Protein AF-A0A1R2B7C8-F1 (afdb_monomer)

Secondary structure (DSSP, 8-state):
--B-TTT-PBP-SSSS-EEE-TTS-EEEHHHHHHHEETTEEE-TTT--EEE--STTS-B-HHHHHHHHHH------B-TTS-B-EEEE--TT-PPBPTTT--B-SEEEEETTTTEEEEHHHHHHHHHSEEPTT--B-TTSPBPEEES-HHHHHHHH-TTS--S-EE-TTT--EE-S-EEEETTTTEEEEHHHHHHHHHHHTTGGG-B--PBP--B-SSS-B----B--PBEEEE-----EE-TTT--EE-SS-EEEETTT--EE-HHHHHTT--

Radius of gyration: 27.33 Å; Cα contacts (8 Å, |Δi|>4): 483; chains: 1; bounding box: 75×36×80 Å

Nearest PDB structures (foldseek):
  5fey-assembly1_B  TM=9.145E-01  e=1.957E-03  Homo sapiens
  4txa-assembly1_A  TM=8.343E-01  e=1.381E-03  Mus musculus
  8pjn-assembly1_b  TM=8.394E-01  e=1.518E-01  Homo sapiens
  8pjn-assembly1_i  TM=8.603E-01  e=2.279E-01  Homo sapiens
  6xi7-assembly1_B  TM=6.657E-01  e=4.071E-01  Homo sapiens

Solvent-accessible surface area (backbone atoms only — not comparable to full-atom values): 15632 Å² total; per-residue (Å²): 130,70,48,20,69,82,82,67,43,67,54,42,93,83,69,30,34,44,25,38,45,96,88,72,50,55,33,22,47,64,58,47,61,73,51,47,52,97,62,34,36,58,40,92,85,82,66,52,75,41,82,56,59,81,86,74,52,45,67,33,56,73,62,49,49,49,50,72,75,65,48,80,72,73,79,43,53,48,100,85,66,48,65,39,45,81,44,80,47,56,91,88,52,56,55,65,14,73,51,74,67,44,70,46,47,44,29,33,34,22,76,93,75,69,42,35,34,29,54,75,57,46,56,49,54,74,72,26,46,77,36,90,80,67,45,53,48,70,86,67,47,65,30,29,31,31,70,47,46,13,62,55,51,22,70,80,36,73,94,46,93,42,82,43,42,64,18,48,42,75,66,46,76,44,60,39,49,28,36,34,28,70,66,79,71,43,36,29,36,54,78,50,47,63,66,40,55,68,42,59,82,42,43,90,55,30,52,36,82,54,62,42,86,33,50,46,97,76,97,52,79,56,72,58,53,65,41,76,43,61,37,41,56,35,65,64,66,55,77,42,57,17,70,81,80,63,48,78,43,62,46,18,58,24,33,29,21,83,86,77,70,44,35,27,42,54,73,57,49,58,69,54,44,130

Mean predicted aligned error: 14.5 Å

InterPro domains:
  IPR001841 Zinc finger, RING-type [PS50089] (4-47)
  IPR013083 Zinc finger, RING/FYVE/PHD-type [G3DSA:3.30.40.10] (2-72)
  IPR017907 Zinc finger, RING-type, conserved site [PS00518] (23-32)

Foldseek 3Di:
DQAAPVPRHGAADPFQFWWADPVRHIHGLVVQVVQDDPQWHQDPPPRDIDNDDSVPTDTPVVSHVCNVVPDPVPQQADPVRAGWDKDQADPVDWDAAPAQRDTDRIWTARPVVRHTHHPLRSVVVVQWAQDPLQDADLVRHGWTKHFWVQVVVCVVVVVDRGPFDQALAARDTHTGIWTARSRVGHIHDPVSVVLCSLCRVQQVLQFQQDWQDDFDPPPTGGDIDGRRARWGFFSDQDWDQAPPPRDTDRGGGWTARPVVRHIHHSVRSSVSRD

Organism: NCBI:txid5963

pLDDT: mean 82.11, std 12.48, range [36.03, 96.12]

Structure (mmCIF, N/CA/C/O backbone):
data_AF-A0A1R2B7C8-F1
#
_entry.id   AF-A0A1R2B7C8-F1
#
loop_
_atom_site.group_PDB
_atom_site.id
_atom_site.type_symbol
_atom_site.label_atom_id
_atom_site.label_alt_id
_atom_site.label_comp_id
_atom_site.label_asym_id
_atom_site.label_entity_id
_atom_site.label_seq_id
_atom_site.pdbx_PDB_ins_code
_atom_site.Cartn_x
_atom_site.Cartn_y
_atom_site.Cartn_z
_atom_site.occupancy
_atom_site.B_iso_or_equiv
_atom_site.auth_seq_id
_atom_site.auth_comp_id
_atom_site.auth_asym_id
_atom_site.auth_atom_id
_atom_site.pdbx_PDB_model_num
ATOM 1 N N . MET A 1 1 ? 25.298 -0.113 -16.189 1.00 55.69 1 MET A N 1
ATOM 2 C CA . MET A 1 1 ? 24.036 0.650 -16.344 1.00 55.69 1 MET A CA 1
ATOM 3 C C . MET A 1 1 ? 23.190 -0.105 -17.362 1.00 55.69 1 MET A C 1
ATOM 5 O O . MET A 1 1 ? 23.473 -0.011 -18.548 1.00 55.69 1 MET A O 1
ATOM 9 N N . ASN A 1 2 ? 22.224 -0.910 -16.908 1.00 83.62 2 ASN A N 1
ATOM 10 C CA . ASN A 1 2 ? 21.541 -1.926 -17.734 1.00 83.62 2 ASN A CA 1
ATOM 11 C C . ASN A 1 2 ? 20.259 -1.381 -18.393 1.00 83.62 2 ASN A C 1
ATOM 13 O O . ASN A 1 2 ? 19.247 -2.071 -18.458 1.00 83.62 2 ASN A O 1
ATOM 17 N N . ILE A 1 3 ? 20.285 -0.120 -18.838 1.00 86.25 3 ILE A N 1
ATOM 18 C CA . ILE A 1 3 ? 19.136 0.562 -19.448 1.00 86.25 3 ILE A CA 1
ATOM 19 C C . ILE A 1 3 ? 19.502 1.158 -20.808 1.00 86.25 3 ILE A C 1
ATOM 21 O O . ILE A 1 3 ? 20.599 1.688 -21.003 1.00 86.25 3 ILE A O 1
ATOM 25 N N . CYS A 1 4 ? 18.554 1.119 -21.739 1.00 91.50 4 CYS A N 1
ATOM 26 C CA . CYS A 1 4 ? 18.687 1.713 -23.063 1.00 91.50 4 CYS A CA 1
ATOM 27 C C . CYS A 1 4 ? 18.742 3.240 -22.986 1.00 91.50 4 CYS A C 1
ATOM 29 O O . CYS A 1 4 ? 17.886 3.882 -22.370 1.00 91.50 4 CYS A O 1
ATOM 31 N N . TYR A 1 5 ? 19.705 3.855 -23.679 1.00 88.81 5 TYR A N 1
ATOM 32 C CA . TYR A 1 5 ? 19.851 5.309 -23.641 1.00 88.81 5 TYR A CA 1
ATOM 33 C C . TYR A 1 5 ? 18.653 6.051 -24.256 1.00 88.81 5 TYR A C 1
ATOM 35 O O . TYR A 1 5 ? 18.312 7.136 -23.783 1.00 88.81 5 TYR A O 1
ATOM 43 N N . LYS A 1 6 ? 17.989 5.482 -25.271 1.00 91.31 6 LYS A N 1
ATOM 44 C CA . LYS A 1 6 ? 16.870 6.133 -25.968 1.00 91.31 6 LYS A CA 1
ATOM 45 C C . LYS A 1 6 ? 15.537 5.988 -25.236 1.00 91.31 6 LYS A C 1
ATOM 47 O O . LYS A 1 6 ? 14.900 6.999 -24.965 1.00 91.31 6 LYS A O 1
ATOM 52 N N . CYS A 1 7 ? 15.101 4.761 -24.944 1.00 88.12 7 CYS A N 1
ATOM 53 C CA . CYS A 1 7 ? 13.790 4.521 -24.327 1.00 88.12 7 CYS A CA 1
ATOM 54 C C . CYS A 1 7 ? 13.817 4.515 -22.796 1.00 88.12 7 CYS A C 1
ATOM 56 O O . CYS A 1 7 ? 12.755 4.504 -22.186 1.00 88.12 7 CYS A O 1
ATOM 58 N N . LYS A 1 8 ? 15.007 4.526 -22.177 1.00 87.75 8 LYS A N 1
ATOM 59 C CA . LYS A 1 8 ? 15.202 4.462 -20.717 1.00 87.75 8 LYS A CA 1
ATOM 60 C C . LYS A 1 8 ? 14.607 3.208 -20.059 1.00 87.75 8 LYS A C 1
ATOM 62 O O . LYS A 1 8 ? 14.449 3.181 -18.844 1.00 87.75 8 LYS A O 1
ATOM 67 N N . LEU A 1 9 ? 14.313 2.172 -20.848 1.00 81.44 9 LEU A N 1
ATOM 68 C CA . LEU A 1 9 ? 13.857 0.872 -20.360 1.00 81.44 9 LEU A CA 1
ATOM 69 C C . LEU A 1 9 ? 15.050 -0.069 -20.121 1.00 81.44 9 LEU A C 1
ATOM 71 O O . LEU A 1 9 ? 16.072 0.086 -20.802 1.00 81.44 9 LEU A O 1
ATOM 75 N N . PRO A 1 10 ? 14.930 -1.037 -19.195 1.00 85.38 10 PRO A N 1
ATOM 76 C CA . PRO A 1 10 ? 15.922 -2.092 -19.004 1.00 85.38 10 PRO A CA 1
ATOM 77 C C . PRO A 1 10 ? 16.161 -2.904 -20.277 1.00 85.38 10 PRO A C 1
ATOM 79 O O . PRO A 1 10 ? 15.271 -3.024 -21.121 1.00 85.38 10 PRO A O 1
ATOM 82 N N . TYR A 1 11 ? 17.371 -3.435 -20.412 1.00 88.62 11 TYR A N 1
ATOM 83 C CA . TYR A 1 11 ? 17.681 -4.449 -21.415 1.00 88.62 11 TYR A CA 1
ATOM 84 C C . TYR A 1 11 ? 17.161 -5.822 -20.978 1.00 88.62 11 TYR A C 1
ATOM 86 O O . TYR A 1 11 ? 17.008 -6.076 -19.784 1.00 88.62 11 TYR A O 1
ATOM 94 N N . ASP A 1 12 ? 16.923 -6.693 -21.951 1.00 86.75 12 ASP A N 1
ATOM 95 C CA . ASP A 1 12 ? 16.526 -8.087 -21.754 1.00 86.75 12 ASP A CA 1
ATOM 96 C C . ASP A 1 12 ? 17.096 -8.946 -22.903 1.00 86.75 12 ASP A C 1
ATOM 98 O O . ASP A 1 12 ? 17.612 -8.399 -23.886 1.00 86.75 12 ASP A O 1
ATOM 102 N N . SER A 1 13 ? 17.072 -10.271 -22.756 1.00 85.88 13 SER A N 1
ATOM 103 C CA . SER A 1 13 ? 17.717 -11.204 -23.688 1.00 85.88 13 SER A CA 1
ATOM 104 C C . SER A 1 13 ? 16.902 -11.527 -24.941 1.00 85.88 13 SER A C 1
ATOM 106 O O . SER A 1 13 ? 17.446 -12.104 -25.879 1.00 85.88 13 SER A O 1
ATOM 108 N N . GLU A 1 14 ? 15.639 -11.102 -25.007 1.00 84.25 14 GLU A N 1
ATOM 109 C CA . GLU A 1 14 ? 14.716 -11.502 -26.076 1.00 84.25 14 GLU A CA 1
ATOM 110 C C . GLU A 1 14 ? 14.281 -10.325 -26.958 1.00 84.25 14 GLU A C 1
ATOM 112 O O . GLU A 1 14 ? 14.321 -10.386 -28.184 1.00 84.25 14 GLU A O 1
ATOM 117 N N . ILE A 1 15 ? 13.866 -9.226 -26.335 1.00 86.31 15 ILE A N 1
ATOM 118 C CA . ILE A 1 15 ? 13.147 -8.106 -26.945 1.00 86.31 15 ILE A CA 1
ATOM 119 C C . ILE A 1 15 ? 14.033 -6.856 -26.970 1.00 86.31 15 ILE A C 1
ATOM 121 O O . ILE A 1 15 ? 14.166 -6.182 -27.994 1.00 86.31 15 ILE A O 1
ATOM 125 N N . ARG A 1 16 ? 14.655 -6.499 -25.843 1.00 90.69 16 ARG A N 1
ATOM 126 C CA . ARG A 1 16 ? 15.519 -5.313 -25.702 1.00 90.69 16 ARG A CA 1
ATOM 127 C C . ARG A 1 16 ? 16.974 -5.719 -25.591 1.00 90.69 16 ARG A C 1
ATOM 129 O O . ARG A 1 16 ? 17.677 -5.263 -24.690 1.00 90.69 16 ARG A O 1
ATOM 136 N N . ILE A 1 17 ? 17.426 -6.493 -26.570 1.00 93.75 17 ILE A N 1
ATOM 137 C CA . ILE A 1 17 ? 18.811 -6.947 -26.664 1.00 93.75 17 ILE A CA 1
ATOM 138 C C . ILE A 1 17 ? 19.739 -5.721 -26.702 1.00 93.75 17 ILE A C 1
ATOM 140 O O . ILE A 1 17 ? 19.548 -4.837 -27.553 1.00 93.75 17 ILE A O 1
ATOM 144 N N . PRO A 1 18 ? 20.717 -5.620 -25.784 1.00 95.75 18 PRO A N 1
ATOM 145 C CA . PRO A 1 18 ? 21.632 -4.496 -25.729 1.00 95.75 18 PRO A CA 1
ATOM 146 C C . PRO A 1 18 ? 22.614 -4.563 -26.901 1.00 95.75 18 PRO A C 1
ATOM 148 O O . PRO A 1 18 ? 23.293 -5.563 -27.122 1.00 95.75 18 PRO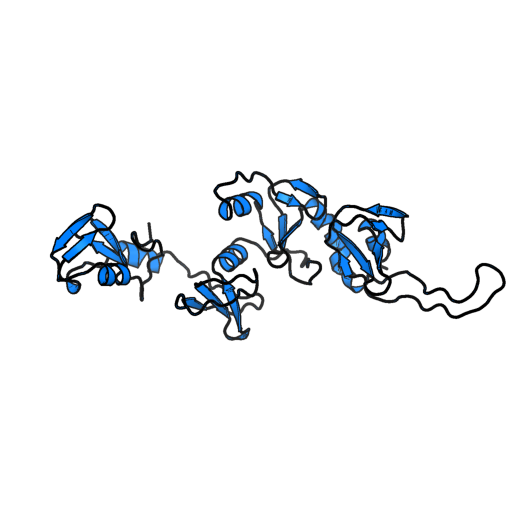 A O 1
ATOM 151 N N . LYS A 1 19 ? 22.723 -3.466 -27.638 1.00 96.12 19 LYS A N 1
ATOM 152 C CA . LYS A 1 19 ? 23.623 -3.269 -28.773 1.00 96.12 19 LYS A CA 1
ATOM 153 C C . LYS A 1 19 ? 24.577 -2.113 -28.480 1.00 96.12 19 LYS A C 1
ATOM 155 O O . LYS A 1 19 ? 24.192 -1.158 -27.801 1.00 96.12 19 LYS A O 1
ATOM 160 N N . ILE A 1 20 ? 25.810 -2.191 -28.975 1.00 95.38 20 ILE A N 1
ATOM 161 C CA . ILE A 1 20 ? 26.825 -1.136 -28.831 1.00 95.38 20 ILE A CA 1
ATOM 162 C C . ILE A 1 20 ? 27.052 -0.482 -30.190 1.00 95.38 20 ILE A C 1
ATOM 164 O O . ILE A 1 20 ? 27.383 -1.155 -31.161 1.00 95.38 20 ILE A O 1
ATOM 168 N N . LEU A 1 21 ? 26.887 0.837 -30.253 1.00 94.69 21 LEU A N 1
ATOM 169 C CA . LEU A 1 21 ? 27.245 1.624 -31.431 1.00 94.69 21 LEU A CA 1
ATOM 170 C C . LEU A 1 21 ? 28.768 1.805 -31.543 1.00 94.69 21 LEU A C 1
ATOM 172 O O . LEU A 1 21 ? 29.445 1.780 -30.515 1.00 94.69 21 LEU A O 1
ATOM 176 N N . PRO A 1 22 ? 29.320 2.115 -32.732 1.00 94.12 22 PRO A N 1
ATOM 177 C CA . PRO A 1 22 ? 30.752 2.396 -32.890 1.00 94.12 22 PRO A CA 1
ATOM 178 C C . PRO A 1 22 ? 31.283 3.521 -31.985 1.00 94.12 22 PRO A C 1
ATOM 180 O O . PRO A 1 22 ? 32.448 3.511 -31.607 1.00 94.12 22 PRO A O 1
ATOM 183 N N . CYS A 1 23 ? 30.431 4.468 -31.576 1.00 94.00 23 CYS A N 1
ATOM 184 C CA . CYS A 1 23 ? 30.774 5.508 -30.598 1.00 94.00 23 CYS A CA 1
ATOM 185 C C . CYS A 1 23 ? 30.841 5.008 -29.135 1.00 94.00 23 CYS A C 1
ATOM 187 O O . CYS A 1 23 ? 31.001 5.807 -28.216 1.00 94.00 23 CYS A O 1
ATOM 189 N N . GLY A 1 24 ? 30.639 3.710 -28.884 1.00 91.56 24 GLY A N 1
ATOM 190 C CA . GLY A 1 24 ? 30.647 3.094 -27.552 1.00 91.56 24 GLY A CA 1
ATOM 191 C C . GLY A 1 24 ? 29.338 3.233 -26.763 1.00 91.56 24 GLY A C 1
ATOM 192 O O . GLY A 1 24 ? 29.264 2.822 -25.605 1.00 91.56 24 GLY A O 1
ATOM 193 N N . HIS A 1 25 ? 28.283 3.802 -27.353 1.00 93.81 25 HIS A N 1
ATOM 194 C CA . HIS A 1 25 ? 27.008 4.018 -26.666 1.00 93.81 25 HIS A CA 1
ATOM 195 C C . HIS A 1 25 ? 26.034 2.852 -26.835 1.00 93.81 25 HIS A C 1
ATOM 197 O O . HIS A 1 25 ? 25.871 2.307 -27.923 1.00 93.81 25 HIS A O 1
ATOM 203 N N . GLY A 1 26 ? 25.370 2.489 -25.733 1.00 93.69 26 GLY A N 1
ATOM 204 C CA . GLY A 1 26 ? 24.420 1.380 -25.686 1.00 93.69 26 GLY A CA 1
ATOM 205 C C . GLY A 1 26 ? 22.984 1.784 -26.035 1.00 93.69 26 GLY A C 1
ATOM 206 O O . GLY A 1 26 ? 22.441 2.740 -25.468 1.00 93.69 26 GLY A O 1
ATOM 207 N N . LEU A 1 27 ? 22.346 1.014 -26.915 1.00 95.81 27 LEU A N 1
ATOM 208 C CA . LEU A 1 27 ? 20.923 1.099 -27.263 1.00 95.81 27 LEU A CA 1
ATOM 209 C C . LEU A 1 27 ? 20.313 -0.301 -27.347 1.00 95.81 27 LEU A C 1
ATOM 211 O O . LEU A 1 27 ? 21.031 -1.269 -27.549 1.00 95.81 27 LEU A O 1
ATOM 215 N N . CYS A 1 28 ? 18.991 -0.430 -27.207 1.00 96.12 28 CYS A N 1
ATOM 216 C CA . CYS A 1 28 ? 18.333 -1.708 -27.493 1.00 96.12 28 CYS A CA 1
ATOM 217 C C . CYS A 1 28 ? 18.053 -1.840 -28.994 1.00 96.12 28 CYS A C 1
ATOM 219 O O . CYS A 1 28 ? 17.833 -0.824 -29.662 1.00 96.12 28 CYS A O 1
ATOM 221 N N . ILE A 1 29 ? 18.006 -3.075 -29.501 1.00 95.56 29 ILE A N 1
ATOM 222 C CA . ILE A 1 29 ? 17.765 -3.360 -30.926 1.00 95.56 29 ILE A CA 1
ATOM 223 C C . ILE A 1 29 ? 16.513 -2.652 -31.471 1.00 95.56 29 ILE A C 1
ATOM 225 O O . ILE A 1 29 ? 16.598 -1.948 -32.470 1.00 95.56 29 ILE A O 1
ATOM 229 N N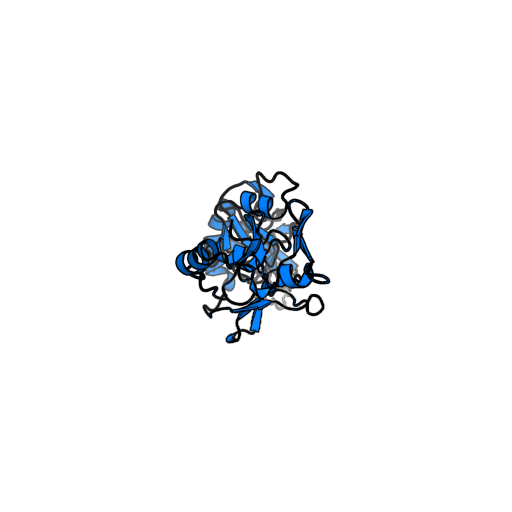 . ILE A 1 30 ? 15.403 -2.661 -30.725 1.00 95.50 30 ILE A N 1
ATOM 230 C CA . ILE A 1 30 ? 14.156 -1.969 -31.107 1.00 95.50 30 ILE A CA 1
ATOM 231 C C . ILE A 1 30 ? 14.359 -0.458 -31.283 1.00 95.50 30 ILE A C 1
ATOM 233 O O . ILE A 1 30 ? 13.759 0.179 -32.150 1.00 95.50 30 ILE A O 1
ATOM 237 N N . CYS A 1 31 ? 15.161 0.170 -30.419 1.00 95.25 31 CYS A N 1
ATOM 238 C CA . CYS A 1 31 ? 15.451 1.595 -30.556 1.00 95.25 31 CYS A CA 1
ATOM 239 C C . CYS A 1 31 ? 16.366 1.870 -31.744 1.00 95.25 31 CYS A C 1
ATOM 241 O O . CYS A 1 31 ? 16.201 2.906 -32.383 1.00 95.25 31 CYS A O 1
ATOM 243 N N . ILE A 1 32 ? 17.303 0.969 -32.029 1.00 95.44 32 ILE A N 1
ATOM 244 C CA . ILE A 1 32 ? 18.179 1.065 -33.192 1.00 95.44 32 ILE A CA 1
ATOM 245 C C . ILE A 1 32 ? 17.359 0.976 -34.476 1.00 95.44 32 ILE A C 1
ATOM 247 O O . ILE A 1 32 ? 17.442 1.893 -35.282 1.00 95.44 32 ILE A O 1
ATOM 251 N N . GLU A 1 33 ? 16.497 -0.029 -34.624 1.00 94.38 33 GLU A N 1
ATOM 252 C CA . GLU A 1 33 ? 15.628 -0.197 -35.799 1.00 94.38 33 GLU A CA 1
ATOM 253 C C . GLU A 1 33 ? 14.767 1.046 -36.069 1.00 94.38 33 GLU A C 1
ATOM 255 O O . GLU A 1 33 ? 14.624 1.478 -37.208 1.00 94.38 33 GLU A O 1
ATOM 260 N N . LYS A 1 34 ? 14.245 1.687 -35.015 1.00 94.06 34 LYS A N 1
ATOM 261 C CA . LYS A 1 34 ? 13.454 2.928 -35.132 1.00 94.06 34 LYS A CA 1
ATOM 262 C C . LYS A 1 34 ? 14.278 4.151 -35.536 1.00 94.06 34 LYS A C 1
ATOM 264 O O . LYS A 1 34 ? 13.738 5.092 -36.122 1.00 94.06 34 LYS A O 1
ATOM 269 N N . LEU A 1 35 ? 15.546 4.196 -35.133 1.00 92.62 35 LEU A N 1
ATOM 270 C CA . LEU A 1 35 ? 16.459 5.300 -35.434 1.00 92.62 35 LEU A CA 1
ATOM 271 C C . LEU A 1 35 ? 17.169 5.108 -36.776 1.00 92.62 35 LEU A C 1
ATOM 273 O O . LEU A 1 35 ? 17.629 6.090 -37.356 1.00 92.62 35 LEU A O 1
ATOM 277 N N . PHE A 1 36 ? 17.228 3.874 -37.268 1.00 93.62 36 PHE A N 1
ATOM 278 C CA . PHE A 1 36 ? 17.849 3.520 -38.528 1.00 93.62 36 PHE A CA 1
ATOM 279 C C . PHE A 1 36 ? 17.019 4.031 -39.703 1.00 93.62 36 PHE A C 1
ATOM 281 O O . PHE A 1 36 ? 15.859 3.659 -39.884 1.00 93.62 36 PHE A O 1
ATOM 288 N N . LYS A 1 37 ? 17.600 4.911 -40.519 1.00 90.75 37 LYS A N 1
ATOM 289 C CA . LYS A 1 37 ? 16.932 5.477 -41.695 1.00 90.75 37 LYS A CA 1
ATOM 290 C C . LYS A 1 37 ? 17.893 5.522 -42.868 1.00 90.75 37 LYS A C 1
ATOM 292 O O . LYS A 1 37 ? 18.926 6.176 -42.793 1.00 90.75 37 LYS A O 1
ATOM 297 N N . LYS A 1 38 ? 17.515 4.875 -43.977 1.00 87.12 38 LYS A N 1
ATOM 298 C CA . LYS A 1 38 ? 18.269 4.889 -45.246 1.00 87.12 38 LYS A CA 1
ATOM 299 C C . LYS A 1 38 ? 19.755 4.511 -45.081 1.00 87.12 38 LYS A C 1
ATOM 301 O O . LYS A 1 38 ? 20.615 5.144 -45.681 1.00 87.12 38 LYS A O 1
ATOM 306 N N . GLY A 1 39 ? 20.061 3.517 -44.244 1.00 86.25 39 GLY A N 1
ATOM 307 C CA . GLY A 1 39 ? 21.444 3.078 -44.010 1.00 86.25 39 GLY A CA 1
ATOM 308 C C . GLY A 1 39 ? 22.234 3.922 -43.003 1.00 86.25 39 GLY A C 1
ATOM 309 O O . GLY A 1 39 ? 23.419 3.674 -42.799 1.00 86.25 39 GLY A O 1
ATOM 310 N N . LEU A 1 40 ? 21.603 4.926 -42.387 1.00 90.44 40 LEU A N 1
ATOM 311 C CA . LEU A 1 40 ? 22.231 5.820 -41.420 1.00 90.44 40 LEU A CA 1
ATOM 312 C C . LEU A 1 40 ? 21.604 5.649 -40.038 1.00 90.44 40 LEU A C 1
ATOM 314 O O . LEU A 1 40 ? 20.379 5.591 -39.890 1.00 90.44 40 LEU A O 1
ATOM 318 N N . LEU A 1 41 ? 22.459 5.638 -39.020 1.00 94.69 41 LEU A N 1
ATOM 319 C CA . LEU A 1 41 ? 22.077 5.563 -37.618 1.00 94.69 41 LEU A CA 1
ATOM 320 C C . LEU A 1 41 ? 22.705 6.714 -36.841 1.00 94.69 41 LEU A C 1
ATOM 322 O O . LEU A 1 41 ? 23.919 6.766 -36.674 1.00 94.69 41 LEU A O 1
ATOM 326 N N . MET A 1 42 ? 21.877 7.623 -36.332 1.00 93.88 42 MET A N 1
ATOM 327 C CA . MET A 1 42 ? 22.346 8.707 -35.471 1.00 93.88 42 MET A CA 1
ATOM 328 C C . MET A 1 42 ? 22.254 8.290 -34.004 1.00 93.88 42 MET A C 1
ATOM 330 O O . MET A 1 42 ? 21.170 7.978 -33.499 1.00 93.88 42 MET A O 1
ATOM 334 N N . CYS A 1 43 ? 23.387 8.306 -33.309 1.00 94.88 43 CYS A N 1
ATOM 335 C CA . CYS A 1 43 ? 23.438 8.042 -31.883 1.00 94.88 43 CYS A CA 1
ATOM 336 C C . CYS A 1 43 ? 22.695 9.152 -31.113 1.00 94.88 43 CYS A C 1
ATOM 338 O O . CYS A 1 43 ? 23.025 10.328 -31.237 1.00 94.88 43 CYS A O 1
ATOM 340 N N . PRO A 1 44 ? 21.714 8.825 -30.258 1.00 92.56 44 PRO A N 1
ATOM 341 C CA . PRO A 1 44 ? 20.918 9.822 -29.546 1.00 92.56 44 PRO A CA 1
ATOM 342 C C . PRO A 1 44 ? 21.640 10.465 -28.352 1.00 92.56 44 PRO A C 1
ATOM 344 O O . PRO A 1 44 ? 21.032 11.285 -27.666 1.00 92.56 44 PRO A O 1
ATOM 347 N N . LYS A 1 45 ? 22.878 10.052 -28.040 1.00 92.19 45 LYS A N 1
ATOM 348 C CA . LYS A 1 45 ? 23.662 10.600 -26.923 1.00 92.19 45 LYS A CA 1
ATOM 349 C C . LYS A 1 45 ? 24.611 11.708 -27.364 1.00 92.19 45 LYS A C 1
ATOM 351 O O . LYS A 1 45 ? 24.673 12.739 -26.707 1.00 92.19 45 LYS A O 1
ATOM 356 N N . ASP A 1 46 ? 25.356 11.472 -28.433 1.00 94.50 46 ASP A N 1
ATOM 357 C CA . ASP A 1 46 ? 26.404 12.365 -28.939 1.00 94.50 46 ASP A CA 1
ATOM 358 C C . ASP A 1 46 ? 26.097 12.904 -30.347 1.00 94.50 46 ASP A C 1
ATOM 360 O O . ASP A 1 46 ? 26.843 13.736 -30.853 1.00 94.50 46 ASP A O 1
ATOM 364 N N . ASN A 1 47 ? 24.987 12.475 -30.959 1.00 93.12 47 ASN A N 1
ATOM 365 C CA . ASN A 1 47 ? 24.565 12.823 -32.318 1.00 93.12 47 ASN A CA 1
ATOM 366 C C . ASN A 1 47 ? 25.558 12.411 -33.418 1.00 93.12 47 ASN A C 1
ATOM 368 O O . ASN A 1 47 ? 25.470 12.916 -34.537 1.00 93.12 47 ASN A O 1
ATOM 372 N N . ILE A 1 48 ? 26.467 11.470 -33.141 1.00 95.62 48 ILE A N 1
ATOM 373 C CA . ILE A 1 48 ? 27.358 10.912 -34.163 1.00 95.62 48 ILE A CA 1
ATOM 374 C C . ILE A 1 48 ? 26.536 10.046 -35.124 1.00 95.62 48 ILE A C 1
ATOM 376 O O . ILE A 1 48 ? 25.711 9.231 -34.702 1.00 95.62 48 ILE A O 1
ATOM 380 N N . ILE A 1 49 ? 26.750 10.235 -36.428 1.00 95.62 49 ILE A N 1
ATOM 381 C CA . ILE A 1 49 ? 26.108 9.451 -37.486 1.00 95.62 49 ILE A CA 1
ATOM 382 C C . ILE A 1 49 ? 27.016 8.280 -37.853 1.00 95.62 49 ILE A C 1
ATOM 384 O O . ILE A 1 49 ? 28.191 8.459 -38.166 1.00 95.62 49 ILE A O 1
ATOM 388 N N . HIS A 1 50 ? 26.445 7.084 -37.848 1.00 93.25 50 HIS A N 1
ATOM 389 C CA . HIS A 1 50 ? 27.092 5.852 -38.260 1.00 93.25 50 HIS A CA 1
ATOM 390 C C . HIS A 1 50 ? 26.470 5.359 -39.564 1.00 93.25 50 HIS A C 1
ATOM 392 O O . HIS A 1 50 ? 25.246 5.269 -39.677 1.00 93.25 50 HIS A O 1
ATOM 398 N N . GLN A 1 51 ? 27.317 5.018 -40.529 1.00 94.31 51 GLN A N 1
ATOM 399 C CA . GLN A 1 51 ? 26.930 4.318 -41.748 1.00 94.31 51 GLN A CA 1
ATOM 400 C C . GLN A 1 51 ? 27.335 2.852 -41.584 1.00 94.31 51 GLN A C 1
ATOM 402 O O . GLN A 1 51 ? 28.481 2.485 -41.820 1.00 94.31 51 GLN A O 1
ATOM 407 N N . ILE A 1 52 ? 26.412 2.046 -41.070 1.00 89.94 52 ILE A N 1
ATOM 408 C CA . ILE A 1 52 ? 26.640 0.652 -40.671 1.00 89.94 52 ILE A CA 1
ATOM 409 C C . ILE A 1 52 ? 25.385 -0.165 -40.994 1.00 89.94 52 ILE A C 1
ATOM 411 O O . ILE A 1 52 ? 24.284 0.383 -40.922 1.00 89.94 52 ILE A O 1
ATOM 415 N N . SER A 1 53 ? 25.517 -1.443 -41.361 1.00 90.62 53 SER A N 1
ATOM 416 C CA . SER A 1 53 ? 24.349 -2.328 -41.469 1.00 90.62 53 SER A CA 1
ATOM 417 C C . SER A 1 53 ? 23.780 -2.621 -40.080 1.00 90.62 53 SER A C 1
ATOM 419 O O . SER A 1 53 ? 24.516 -2.647 -39.098 1.00 90.62 53 SER A O 1
ATOM 421 N N . LEU A 1 54 ? 22.476 -2.879 -39.974 1.00 88.88 54 LEU A N 1
ATOM 422 C CA . LEU A 1 54 ? 21.869 -3.315 -38.708 1.00 88.88 54 LEU A CA 1
ATOM 423 C C . LEU A 1 54 ? 22.475 -4.631 -38.199 1.00 88.88 54 LEU A C 1
ATOM 425 O O . LEU A 1 54 ? 22.613 -4.820 -36.990 1.00 88.88 54 LEU A O 1
ATOM 429 N N . GLU A 1 55 ? 22.855 -5.507 -39.126 1.00 89.75 55 GLU A N 1
ATOM 430 C CA . GLU A 1 55 ? 23.460 -6.819 -38.869 1.00 89.75 55 GLU A CA 1
ATOM 431 C C . GLU A 1 55 ? 24.863 -6.700 -38.259 1.00 89.75 55 GLU A C 1
ATOM 433 O O . GLU A 1 55 ? 25.240 -7.508 -37.412 1.00 89.75 55 GLU A O 1
ATOM 438 N N . ASP A 1 56 ? 25.593 -5.638 -38.609 1.00 91.75 56 ASP A N 1
ATOM 439 C CA . ASP A 1 56 ? 26.968 -5.396 -38.159 1.00 91.75 56 ASP A CA 1
ATOM 440 C C . ASP A 1 56 ? 27.035 -4.755 -36.762 1.00 91.75 56 ASP A C 1
ATOM 442 O O . ASP A 1 56 ? 28.116 -4.527 -36.214 1.00 91.75 56 ASP A O 1
ATOM 446 N N . ILE A 1 57 ? 25.888 -4.428 -36.157 1.00 93.12 57 ILE A N 1
ATOM 447 C CA . ILE A 1 57 ? 25.860 -3.809 -34.832 1.00 93.12 57 ILE A CA 1
ATOM 448 C C . ILE A 1 57 ? 26.041 -4.882 -33.754 1.00 93.12 57 ILE A C 1
ATOM 450 O O . ILE A 1 57 ? 25.143 -5.683 -33.450 1.00 93.12 57 ILE A O 1
ATOM 454 N N . SER A 1 58 ? 27.201 -4.823 -33.102 1.00 94.25 58 SER A N 1
ATOM 455 C CA . SER A 1 58 ? 27.605 -5.744 -32.043 1.00 94.25 58 SER A CA 1
ATOM 456 C C . SER A 1 58 ? 26.644 -5.753 -30.856 1.00 94.25 58 SER A C 1
ATOM 458 O O . SER A 1 58 ? 26.244 -4.714 -30.320 1.00 94.25 58 SER A O 1
ATOM 460 N N . THR A 1 59 ? 26.307 -6.960 -30.400 1.00 94.75 59 THR A N 1
ATOM 461 C CA . THR A 1 59 ? 25.618 -7.180 -29.124 1.00 94.75 59 THR A CA 1
ATOM 462 C C . THR A 1 59 ? 26.558 -6.872 -27.961 1.00 94.75 59 THR A C 1
ATOM 464 O O . THR A 1 59 ? 27.729 -7.245 -27.973 1.00 94.75 59 THR A O 1
ATOM 467 N N . ASN A 1 60 ? 26.046 -6.192 -26.935 1.00 92.56 60 ASN A N 1
ATOM 468 C CA . ASN A 1 60 ? 26.773 -5.963 -25.693 1.00 92.56 60 ASN A CA 1
ATOM 469 C C . ASN A 1 60 ? 26.677 -7.204 -24.796 1.00 92.56 60 ASN A C 1
ATOM 471 O O . ASN A 1 60 ? 25.866 -7.234 -23.870 1.00 92.56 60 ASN A O 1
ATOM 475 N N . TYR A 1 61 ? 27.487 -8.225 -25.078 1.00 90.00 61 TYR A N 1
ATOM 476 C CA . TYR A 1 61 ? 27.466 -9.475 -24.313 1.00 90.00 61 TYR A CA 1
ATOM 477 C C . TYR A 1 61 ? 27.804 -9.274 -22.834 1.00 90.00 61 TYR A C 1
ATOM 479 O O . TYR A 1 61 ? 27.198 -9.924 -22.003 1.00 90.00 61 TYR A O 1
ATOM 487 N N . VAL A 1 62 ? 28.636 -8.290 -22.479 1.00 87.12 62 VAL A N 1
ATOM 488 C CA . VAL A 1 62 ? 28.920 -7.965 -21.067 1.00 87.12 62 VAL A CA 1
ATOM 489 C C . VAL A 1 62 ? 27.651 -7.542 -20.323 1.00 87.12 62 VAL A C 1
ATOM 491 O O . VAL A 1 62 ? 27.413 -7.956 -19.192 1.00 87.12 62 VAL A O 1
ATOM 494 N N . VAL A 1 63 ? 26.813 -6.708 -20.947 1.00 86.06 63 VAL A N 1
ATOM 495 C CA . VAL A 1 63 ? 25.529 -6.305 -20.355 1.00 86.06 63 VAL A CA 1
ATOM 496 C C . VAL A 1 63 ? 24.526 -7.454 -20.394 1.00 86.06 63 VAL A C 1
ATOM 498 O O . VAL A 1 63 ? 23.755 -7.588 -19.453 1.00 86.06 63 VAL A O 1
ATOM 501 N N . LEU A 1 64 ? 24.538 -8.271 -21.448 1.00 85.38 64 LEU A N 1
ATOM 502 C CA . LEU A 1 64 ? 23.648 -9.421 -21.598 1.00 85.38 64 LEU A CA 1
ATOM 503 C C . LEU A 1 64 ? 23.934 -10.513 -20.553 1.00 8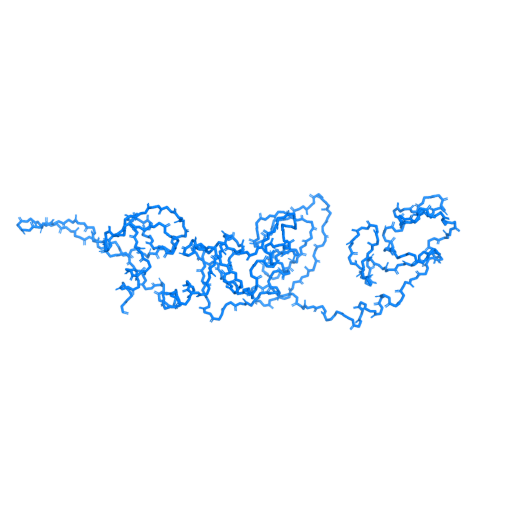5.38 64 LEU A C 1
ATOM 505 O O . LEU A 1 64 ? 23.036 -10.919 -19.830 1.00 85.38 64 LEU A O 1
ATOM 509 N N . GLU A 1 65 ? 25.197 -10.891 -20.375 1.00 83.12 65 GLU A N 1
ATOM 510 C CA . GLU A 1 65 ? 25.652 -11.824 -19.341 1.00 83.12 65 GLU A CA 1
ATOM 511 C C . GLU A 1 65 ? 25.397 -11.267 -17.938 1.00 83.12 65 GLU A C 1
ATOM 513 O O . GLU A 1 65 ? 25.001 -11.999 -17.040 1.00 83.12 65 GLU A O 1
ATOM 518 N N . ALA A 1 66 ? 25.542 -9.953 -17.731 1.00 75.06 66 ALA A N 1
ATOM 519 C CA . ALA A 1 66 ? 25.174 -9.324 -16.463 1.00 75.06 66 ALA A CA 1
ATOM 520 C C . ALA A 1 66 ? 23.655 -9.327 -16.198 1.00 75.06 66 ALA A C 1
ATOM 522 O O . ALA A 1 66 ? 23.247 -9.186 -15.045 1.00 75.06 66 ALA A O 1
ATOM 523 N N . ILE A 1 67 ? 22.816 -9.464 -17.231 1.00 73.25 67 ILE A N 1
ATOM 524 C CA . ILE A 1 67 ? 21.368 -9.679 -17.083 1.00 73.25 67 ILE A CA 1
ATOM 525 C C . ILE A 1 67 ? 21.102 -11.143 -16.711 1.00 73.25 67 ILE A C 1
ATOM 527 O O . ILE A 1 67 ? 20.337 -11.378 -15.778 1.00 73.25 67 ILE A O 1
ATOM 531 N N . ASP A 1 68 ? 21.791 -12.091 -17.354 1.00 59.97 68 ASP A N 1
ATOM 532 C CA . ASP A 1 68 ? 21.630 -13.536 -17.123 1.00 59.97 68 ASP A CA 1
ATOM 533 C C . ASP A 1 68 ? 22.223 -14.018 -15.784 1.00 59.97 68 ASP A C 1
ATOM 535 O O . ASP A 1 68 ? 21.689 -14.930 -15.156 1.00 59.97 68 ASP A O 1
ATOM 539 N N . ILE A 1 69 ? 23.300 -13.392 -15.302 1.00 58.84 69 ILE A N 1
ATOM 540 C CA . ILE A 1 69 ? 23.980 -13.740 -14.039 1.00 58.84 69 ILE A CA 1
ATOM 541 C C . ILE A 1 69 ? 23.440 -12.901 -12.862 1.00 58.84 69 ILE A C 1
ATOM 543 O O . ILE A 1 69 ? 23.589 -13.272 -11.698 1.00 58.84 69 ILE A O 1
ATOM 547 N N . GLY A 1 70 ? 22.816 -11.752 -13.145 1.00 44.53 70 GLY A N 1
ATOM 548 C CA . GLY A 1 70 ? 22.583 -10.688 -12.164 1.00 44.53 70 GLY A CA 1
ATOM 549 C C . GLY A 1 70 ? 21.137 -10.422 -11.756 1.00 44.53 70 GLY A C 1
ATOM 550 O O . GLY A 1 70 ? 20.919 -9.557 -10.910 1.00 44.53 70 GLY A O 1
ATOM 551 N N . ASN A 1 71 ? 20.150 -11.129 -12.298 1.00 42.91 71 ASN A N 1
ATOM 552 C CA . ASN A 1 71 ? 18.793 -11.075 -11.768 1.00 42.91 71 ASN A CA 1
ATOM 553 C C . ASN A 1 71 ? 18.317 -12.507 -11.527 1.00 42.91 71 ASN A C 1
ATOM 555 O O . ASN A 1 71 ? 17.855 -13.149 -12.470 1.00 42.91 71 ASN A O 1
ATOM 559 N N . PRO A 1 72 ? 18.319 -13.022 -10.280 1.00 40.59 72 PRO A N 1
ATOM 560 C CA . PRO A 1 72 ? 17.215 -13.894 -9.928 1.00 40.59 72 PRO A CA 1
ATOM 561 C C . PRO A 1 72 ? 15.988 -13.050 -10.260 1.00 40.59 72 PRO A C 1
ATOM 563 O O . PRO A 1 72 ? 15.762 -12.036 -9.600 1.00 40.59 72 PRO A O 1
ATOM 566 N N . PHE A 1 73 ? 15.283 -13.354 -11.354 1.00 49.16 73 PHE A N 1
ATOM 567 C CA . PHE A 1 73 ? 13.965 -12.783 -11.574 1.00 49.16 73 PHE A CA 1
ATOM 568 C C . PHE A 1 73 ? 13.231 -13.089 -10.284 1.00 49.16 73 PHE A C 1
ATOM 570 O O . PHE A 1 73 ? 12.946 -14.249 -9.991 1.00 49.16 73 PHE A O 1
ATOM 577 N N . GLU A 1 74 ? 13.084 -12.072 -9.439 1.00 57.53 74 GLU A N 1
ATOM 578 C CA . GLU A 1 74 ? 12.398 -12.212 -8.177 1.00 57.53 74 GLU A CA 1
ATOM 579 C C . GLU A 1 74 ? 11.013 -12.655 -8.614 1.00 57.53 74 GLU A C 1
ATOM 581 O O . GLU A 1 74 ? 10.318 -11.891 -9.283 1.00 57.53 74 GLU A O 1
ATOM 586 N N . ILE A 1 75 ? 10.697 -13.939 -8.424 1.00 65.88 75 ILE A N 1
ATOM 587 C CA . ILE A 1 75 ? 9.473 -14.518 -8.963 1.00 65.88 75 ILE A CA 1
ATOM 588 C C . ILE A 1 75 ? 8.351 -13.736 -8.302 1.00 65.88 75 ILE A C 1
ATOM 590 O O . ILE A 1 75 ? 8.082 -13.895 -7.108 1.00 65.88 75 ILE A O 1
ATOM 594 N N . ILE A 1 76 ? 7.749 -12.828 -9.064 1.00 75.00 76 ILE A N 1
ATOM 595 C CA . ILE A 1 76 ? 6.735 -11.937 -8.535 1.00 75.00 76 ILE A CA 1
ATOM 596 C C . ILE A 1 76 ? 5.514 -12.787 -8.287 1.00 75.00 76 ILE A C 1
ATOM 598 O O . ILE A 1 76 ? 4.992 -13.433 -9.193 1.00 75.00 76 ILE A O 1
ATOM 602 N N . LYS A 1 77 ? 5.063 -12.779 -7.038 1.00 79.25 77 LYS A N 1
ATOM 603 C CA . LYS A 1 77 ? 3.899 -13.537 -6.613 1.00 79.25 77 LYS A CA 1
ATOM 604 C C . LYS A 1 77 ? 2.754 -12.595 -6.289 1.00 79.25 77 LYS A C 1
ATOM 606 O O . LYS A 1 77 ? 2.934 -11.561 -5.645 1.00 79.25 77 LYS A O 1
ATOM 611 N N . CYS A 1 78 ? 1.553 -12.964 -6.715 1.00 76.38 78 CYS A N 1
ATOM 612 C CA . CYS A 1 78 ? 0.336 -12.282 -6.295 1.00 76.38 78 CYS A CA 1
ATOM 613 C C . CYS A 1 78 ? 0.068 -12.517 -4.797 1.00 76.38 78 CYS A C 1
ATOM 615 O O . CYS A 1 78 ? 0.756 -13.292 -4.129 1.00 76.38 78 CYS A O 1
ATOM 617 N N . THR A 1 79 ? -0.984 -11.901 -4.253 1.00 69.81 79 THR A N 1
ATOM 618 C CA . THR A 1 79 ? -1.370 -12.079 -2.840 1.00 69.81 79 THR A CA 1
ATOM 619 C C . THR A 1 79 ? -1.716 -13.522 -2.468 1.00 69.81 79 THR A C 1
ATOM 621 O O . THR A 1 79 ? -1.672 -13.859 -1.290 1.00 69.81 79 THR A O 1
ATOM 624 N N . ASN A 1 80 ? -2.026 -14.363 -3.459 1.00 71.19 80 ASN A N 1
ATOM 625 C CA . ASN A 1 80 ? -2.321 -15.787 -3.289 1.00 71.19 80 ASN A CA 1
ATOM 626 C C . ASN A 1 80 ? -1.096 -16.691 -3.526 1.00 71.19 80 ASN A C 1
ATOM 628 O O . ASN A 1 80 ? -1.227 -17.907 -3.518 1.00 71.19 80 ASN A O 1
ATOM 632 N N . GLY A 1 81 ? 0.092 -16.122 -3.755 1.00 77.06 81 GLY A N 1
ATOM 633 C CA . GLY A 1 81 ? 1.330 -16.884 -3.940 1.00 77.06 81 GLY A CA 1
ATOM 634 C C . GLY A 1 81 ? 1.584 -17.403 -5.360 1.00 77.06 81 GLY A C 1
ATOM 635 O O . GLY A 1 81 ? 2.648 -17.971 -5.591 1.00 77.06 81 GLY A O 1
ATOM 636 N N . HIS A 1 82 ? 0.669 -17.192 -6.312 1.00 80.94 82 HIS A N 1
ATOM 637 C CA . HIS A 1 82 ? 0.888 -17.551 -7.720 1.00 80.94 82 HIS A CA 1
ATOM 638 C C . HIS A 1 82 ? 1.881 -16.614 -8.395 1.00 80.94 82 HIS A C 1
ATOM 640 O O . HIS A 1 82 ? 1.832 -15.406 -8.154 1.00 80.94 82 HIS A O 1
ATOM 646 N N . GLU A 1 83 ? 2.696 -17.164 -9.287 1.00 84.19 83 GLU A N 1
ATOM 647 C CA . GLU A 1 83 ? 3.631 -16.414 -10.121 1.00 84.19 83 GLU A CA 1
ATOM 648 C C . GLU A 1 83 ? 2.895 -15.474 -11.084 1.00 84.19 83 GLU A C 1
ATOM 650 O O . GLU A 1 83 ? 1.790 -15.761 -11.557 1.00 84.19 83 GLU A O 1
ATOM 655 N N . MET A 1 84 ? 3.498 -14.319 -11.342 1.00 84.69 84 MET A N 1
ATOM 656 C CA . MET A 1 84 ? 2.955 -13.292 -12.215 1.00 84.69 84 MET A CA 1
ATOM 657 C C . MET A 1 84 ? 3.882 -13.048 -13.398 1.00 84.69 84 MET A C 1
ATOM 659 O O . MET A 1 84 ? 5.088 -12.890 -13.233 1.00 84.69 84 MET A O 1
ATOM 663 N N . ASN A 1 85 ? 3.289 -12.920 -14.581 1.00 83.00 85 ASN A N 1
ATOM 664 C CA . ASN A 1 85 ? 4.006 -12.652 -15.822 1.00 83.00 85 ASN A CA 1
ATOM 665 C C . ASN A 1 85 ? 3.960 -11.164 -16.163 1.00 83.00 85 ASN A C 1
ATOM 667 O O . ASN A 1 85 ? 2.931 -10.516 -15.956 1.00 83.00 85 ASN A O 1
ATOM 671 N N . ILE A 1 86 ? 5.047 -10.625 -16.720 1.00 82.25 86 ILE A N 1
ATOM 672 C CA . ILE A 1 86 ? 5.027 -9.277 -17.296 1.00 82.25 86 ILE A CA 1
ATOM 673 C C . ILE A 1 86 ? 4.133 -9.284 -18.534 1.00 82.25 86 ILE A C 1
ATOM 675 O O . ILE A 1 86 ? 4.345 -10.047 -19.470 1.00 82.25 86 ILE A O 1
ATOM 679 N N . LEU A 1 87 ? 3.174 -8.367 -18.559 1.00 77.94 87 LEU A N 1
ATOM 680 C CA . LEU A 1 87 ? 2.449 -7.972 -19.752 1.00 77.94 87 LEU A CA 1
ATOM 681 C C . LEU A 1 87 ? 2.833 -6.542 -20.115 1.00 77.94 87 LEU A C 1
ATOM 683 O O . LEU A 1 87 ? 2.527 -5.590 -19.388 1.00 77.94 87 LEU A O 1
ATOM 687 N N . VAL A 1 88 ? 3.494 -6.406 -21.262 1.00 71.00 88 VAL A N 1
ATOM 688 C CA . VAL A 1 88 ? 3.713 -5.121 -21.926 1.00 71.00 88 VAL A CA 1
ATOM 689 C C . VAL A 1 88 ? 2.624 -4.972 -22.975 1.00 71.00 88 VAL A C 1
ATOM 691 O O . VAL A 1 88 ? 2.548 -5.784 -23.895 1.00 71.00 88 VAL A O 1
ATOM 694 N N . GLN A 1 89 ? 1.773 -3.960 -22.831 1.00 68.81 89 GLN A N 1
ATOM 695 C CA . GLN A 1 89 ? 0.709 -3.686 -23.793 1.00 68.81 89 GLN A CA 1
ATOM 696 C C . GLN A 1 89 ? 1.024 -2.455 -24.637 1.00 68.81 89 GLN A C 1
ATOM 698 O O . GLN A 1 89 ? 1.877 -1.629 -24.300 1.00 68.81 89 GLN A O 1
ATOM 703 N N . THR A 1 90 ? 0.350 -2.350 -25.780 1.00 69.56 90 THR A N 1
ATOM 704 C CA . THR A 1 90 ? 0.457 -1.171 -26.639 1.00 69.56 90 THR A CA 1
ATOM 705 C C . THR A 1 90 ? -0.177 0.044 -25.951 1.00 69.56 90 THR A C 1
ATOM 707 O O . THR A 1 90 ? -1.066 -0.099 -25.116 1.00 69.56 90 THR A O 1
ATOM 710 N N . GLU A 1 91 ? 0.230 1.273 -26.297 1.00 63.75 91 GLU A N 1
ATOM 711 C CA . GLU A 1 91 ? -0.281 2.499 -25.643 1.00 63.75 91 GLU A CA 1
ATOM 712 C C . GLU A 1 91 ? -1.816 2.654 -25.686 1.00 63.75 91 GLU A C 1
ATOM 714 O O . GLU A 1 91 ? -2.384 3.409 -24.889 1.00 63.75 91 GLU A O 1
ATOM 719 N N . LYS A 1 92 ? -2.483 1.952 -26.612 1.00 68.75 92 LYS A N 1
ATOM 720 C CA . LYS A 1 92 ? -3.941 1.949 -26.792 1.00 68.75 92 LYS A CA 1
ATOM 721 C C . LYS A 1 92 ? -4.670 1.019 -25.816 1.00 68.75 92 LYS A C 1
ATOM 723 O O . LYS A 1 92 ? -5.865 1.192 -25.600 1.00 68.75 92 LYS A O 1
ATOM 728 N N . GLU A 1 93 ? -3.964 0.086 -25.190 1.00 77.06 93 GLU A N 1
ATOM 729 C CA . GLU A 1 93 ? -4.512 -0.960 -24.325 1.00 77.06 93 GLU A CA 1
ATOM 730 C C . GLU A 1 93 ? -4.056 -0.714 -22.887 1.00 77.06 93 GLU A C 1
ATOM 732 O O . GLU A 1 93 ? -3.232 -1.418 -22.319 1.00 77.06 93 GLU A O 1
ATOM 737 N N . LYS A 1 94 ? -4.557 0.357 -22.270 1.00 80.94 94 LYS A N 1
ATOM 738 C CA . LYS A 1 94 ? -4.283 0.604 -20.852 1.00 80.94 94 LYS A CA 1
ATOM 739 C C . LYS A 1 94 ? -5.288 -0.164 -20.001 1.00 80.94 94 LYS A C 1
ATOM 741 O O . LYS A 1 94 ? -6.477 0.135 -20.004 1.00 80.94 94 LYS A O 1
ATOM 746 N N . MET A 1 95 ? -4.803 -1.089 -19.190 1.00 81.94 95 MET A N 1
ATOM 747 C CA . MET A 1 95 ? -5.539 -1.780 -18.129 1.00 81.94 95 MET A CA 1
ATOM 748 C C . MET A 1 95 ? -5.431 -1.086 -16.762 1.00 81.94 95 MET A C 1
ATOM 750 O O . MET A 1 95 ? -4.517 -0.293 -16.501 1.00 81.94 95 MET A O 1
ATOM 754 N N . LYS A 1 96 ? -6.376 -1.380 -15.864 1.00 88.75 96 LYS A N 1
ATOM 755 C CA . LYS A 1 96 ? -6.492 -0.766 -14.533 1.00 88.75 96 LYS A CA 1
ATOM 756 C C . LYS A 1 96 ? -5.869 -1.668 -13.465 1.00 88.75 96 LYS A C 1
ATOM 758 O O . LYS A 1 96 ? -6.322 -2.780 -13.249 1.00 88.75 96 LYS A O 1
ATOM 763 N N . CYS A 1 97 ? -4.879 -1.157 -12.734 1.00 88.00 97 CYS A N 1
ATOM 764 C CA . CYS A 1 97 ? -4.197 -1.899 -11.668 1.00 88.00 97 CYS A CA 1
ATOM 765 C C . CYS A 1 97 ? -5.147 -2.279 -10.510 1.00 88.00 97 CYS A C 1
ATOM 767 O O . CYS A 1 97 ? -5.781 -1.397 -9.921 1.00 88.00 97 CYS A O 1
ATOM 769 N N . SER A 1 98 ? -5.175 -3.555 -10.106 1.00 85.38 98 SER A N 1
ATOM 770 C CA . SER A 1 98 ? -5.946 -4.099 -8.972 1.00 85.38 98 SER A CA 1
ATOM 771 C C . SER A 1 98 ? -5.613 -3.418 -7.640 1.00 85.38 98 SER A C 1
ATOM 773 O O . SER A 1 98 ? -6.483 -3.299 -6.771 1.00 85.38 98 SER A O 1
ATOM 775 N N . VAL A 1 99 ? -4.385 -2.909 -7.488 1.00 84.31 99 VAL A N 1
ATOM 776 C CA . VAL A 1 99 ? -3.900 -2.255 -6.262 1.00 84.31 99 VAL A CA 1
ATOM 777 C C . VAL A 1 99 ? -4.180 -0.752 -6.283 1.00 84.31 99 VAL A C 1
ATOM 779 O O . VAL A 1 99 ? -5.023 -0.268 -5.541 1.00 84.31 99 VAL A O 1
ATOM 782 N N . CYS A 1 100 ? -3.517 0.036 -7.133 1.00 84.81 100 CYS A N 1
ATOM 783 C CA . CYS A 1 100 ? -3.683 1.498 -7.081 1.00 84.81 100 CYS A CA 1
ATOM 784 C C . CYS A 1 100 ? -4.907 2.033 -7.836 1.00 84.81 100 CYS A C 1
ATOM 786 O O . CYS A 1 100 ? -5.149 3.241 -7.799 1.00 84.81 100 CYS A O 1
ATOM 788 N N . LYS A 1 101 ? -5.641 1.172 -8.555 1.00 87.25 101 LYS A N 1
ATOM 789 C CA . LYS A 1 101 ? -6.795 1.526 -9.397 1.00 87.25 101 LYS A CA 1
ATOM 790 C C . LYS A 1 101 ? -6.483 2.541 -10.511 1.00 87.25 101 LYS A C 1
ATOM 792 O O . LYS A 1 101 ? -7.409 3.116 -11.079 1.00 87.25 101 LYS A O 1
ATOM 797 N N . LYS A 1 102 ? -5.202 2.754 -10.844 1.00 86.94 102 LYS A N 1
ATOM 798 C CA . LYS A 1 102 ? -4.747 3.606 -11.958 1.00 86.94 102 LYS A CA 1
ATOM 799 C C . LYS A 1 102 ? -4.456 2.781 -13.209 1.00 86.94 102 LYS A C 1
ATOM 801 O O . LYS A 1 102 ? -4.096 1.609 -13.107 1.00 86.94 102 LYS A O 1
ATOM 806 N N . TYR A 1 103 ? -4.562 3.435 -14.361 1.00 87.81 103 TYR A N 1
ATOM 807 C CA . TYR A 1 103 ? -4.124 2.902 -15.647 1.00 87.81 103 TYR A CA 1
ATOM 808 C C . TYR A 1 103 ? -2.595 2.982 -15.789 1.00 87.81 103 TYR A C 1
ATOM 810 O O . TYR A 1 103 ? -1.978 3.918 -15.275 1.00 87.81 103 TYR A O 1
ATOM 818 N N . SER A 1 104 ? -1.995 2.003 -16.463 1.00 86.12 104 SER A N 1
ATOM 819 C CA . SER A 1 104 ? -0.562 1.928 -16.796 1.00 86.12 104 SER A CA 1
ATOM 820 C C . SER A 1 104 ? -0.425 1.517 -18.270 1.00 86.12 104 SER A C 1
ATOM 822 O O . SER A 1 104 ? -1.399 1.571 -19.004 1.00 86.12 104 SER A O 1
ATOM 824 N N . ASP A 1 105 ? 0.760 1.153 -18.722 1.00 81.88 105 ASP A N 1
ATOM 825 C CA . ASP A 1 105 ? 1.043 0.461 -19.994 1.00 81.88 105 ASP A CA 1
ATOM 826 C C . ASP A 1 105 ? 1.794 -0.869 -19.758 1.00 81.88 105 ASP A C 1
ATOM 828 O O . ASP A 1 105 ? 1.978 -1.680 -20.662 1.00 81.88 105 ASP A O 1
ATOM 832 N N . SER A 1 106 ? 2.216 -1.083 -18.510 1.00 82.38 106 SER A N 1
ATOM 833 C CA . SER A 1 106 ? 3.092 -2.165 -18.083 1.00 82.38 106 SER A CA 1
ATOM 834 C C . SER A 1 106 ? 2.597 -2.744 -16.757 1.00 82.38 106 SER A C 1
ATOM 836 O O . SER A 1 106 ? 2.412 -2.008 -15.771 1.00 82.38 106 SER A O 1
ATOM 838 N N . TYR A 1 107 ? 2.392 -4.060 -16.723 1.00 88.19 107 TYR A N 1
ATOM 839 C CA . TYR A 1 107 ? 1.781 -4.769 -15.599 1.00 88.19 107 TYR A CA 1
ATOM 840 C C . TYR A 1 107 ? 2.409 -6.132 -15.390 1.00 88.19 107 TYR A C 1
ATOM 842 O O . TYR A 1 107 ? 2.942 -6.732 -16.312 1.00 88.19 107 TYR A O 1
ATOM 850 N N . TYR A 1 108 ? 2.235 -6.644 -14.185 1.00 88.50 108 TYR A N 1
ATOM 851 C CA . TYR A 1 108 ? 2.301 -8.059 -13.891 1.00 88.50 108 TYR A CA 1
ATOM 852 C C . TYR A 1 108 ? 0.877 -8.611 -13.876 1.00 88.50 108 TYR A C 1
ATOM 854 O O . TYR A 1 108 ? 0.002 -8.002 -13.252 1.00 88.50 108 TYR A O 1
ATOM 862 N N . GLN A 1 109 ? 0.635 -9.746 -14.527 1.00 89.44 109 GLN A N 1
ATOM 863 C CA . GLN A 1 109 ? -0.631 -10.469 -14.452 1.00 89.44 109 GLN A CA 1
ATOM 864 C C . GLN A 1 109 ? -0.439 -11.840 -13.811 1.00 89.44 109 GLN A C 1
ATOM 866 O O . GLN A 1 109 ? 0.388 -12.644 -14.234 1.00 89.44 109 GLN A O 1
ATOM 871 N N . CYS A 1 110 ? -1.268 -12.112 -12.813 1.00 88.38 110 CYS A N 1
ATOM 872 C CA . CYS A 1 110 ? -1.502 -13.448 -12.300 1.00 88.38 110 CYS A CA 1
ATOM 873 C C . CYS A 1 110 ? -2.582 -14.103 -13.163 1.00 88.38 110 CYS A C 1
ATOM 875 O O . CYS A 1 110 ? -3.750 -13.729 -13.059 1.00 88.38 110 CYS A O 1
ATOM 877 N N . VAL A 1 111 ? -2.213 -15.059 -14.017 1.00 85.62 111 VAL A N 1
ATOM 878 C CA . VAL A 1 111 ? -3.178 -15.757 -14.887 1.00 85.62 111 VAL A CA 1
ATOM 879 C C . VAL A 1 111 ? -4.259 -16.483 -14.067 1.00 85.62 111 VAL A C 1
ATOM 881 O O . VAL A 1 111 ? -5.433 -16.286 -14.372 1.00 85.62 111 VAL A O 1
ATOM 884 N N . PRO A 1 112 ? -3.933 -17.213 -12.976 1.00 87.81 112 PRO A N 1
ATOM 885 C CA . PRO A 1 112 ? -4.955 -17.891 -12.172 1.00 87.81 112 PRO A CA 1
ATOM 886 C C . PRO A 1 112 ? -5.965 -16.954 -11.496 1.00 87.81 112 PRO A C 1
ATOM 888 O O . PRO A 1 112 ? -7.144 -17.280 -11.408 1.00 87.81 112 PRO A O 1
ATOM 891 N N . CYS A 1 113 ? -5.523 -15.796 -10.993 1.00 83.94 113 CYS A N 1
ATOM 892 C CA . CYS A 1 113 ? -6.400 -14.860 -10.274 1.00 83.94 113 CYS A CA 1
ATOM 893 C C . CYS A 1 113 ? -7.004 -13.780 -11.172 1.00 83.94 113 CYS A C 1
ATOM 895 O O . CYS A 1 113 ? -7.829 -13.001 -10.704 1.00 83.94 113 CYS A O 1
ATOM 897 N N . LEU A 1 114 ? -6.533 -13.677 -12.418 1.00 85.94 114 LEU A N 1
ATOM 898 C CA . LEU A 1 114 ? -6.753 -12.536 -13.312 1.00 85.94 114 LEU A CA 1
ATOM 899 C C . LEU A 1 114 ? -6.342 -11.186 -12.694 1.00 85.94 114 LEU A C 1
ATOM 901 O O . LEU A 1 114 ? -6.724 -10.125 -13.187 1.00 85.94 114 LEU A O 1
ATOM 905 N N . ASP A 1 115 ? -5.528 -11.217 -11.637 1.00 86.12 115 ASP A N 1
ATOM 906 C CA . ASP A 1 115 ? -5.067 -10.025 -10.941 1.00 86.12 115 ASP A CA 1
ATOM 907 C C . ASP A 1 115 ? -3.989 -9.317 -11.749 1.00 86.12 115 ASP A C 1
ATOM 909 O O . ASP A 1 115 ? -3.019 -9.936 -12.188 1.00 86.12 115 ASP A O 1
ATOM 913 N N . GLN A 1 116 ? -4.131 -8.000 -11.894 1.00 89.69 116 GLN A N 1
ATOM 914 C CA . GLN A 1 116 ? -3.214 -7.173 -12.670 1.00 89.69 116 GLN A CA 1
ATOM 915 C C . GLN A 1 116 ? -2.622 -6.075 -11.795 1.00 89.69 116 GLN A C 1
ATOM 917 O O . GLN A 1 116 ? -3.334 -5.230 -11.250 1.00 89.69 116 GLN A O 1
ATOM 922 N N . ILE A 1 117 ? -1.301 -6.042 -11.660 1.00 88.62 117 ILE A N 1
ATOM 923 C CA . ILE A 1 117 ? -0.599 -5.097 -10.792 1.00 88.62 117 ILE A CA 1
ATOM 924 C C . ILE A 1 117 ? 0.372 -4.289 -11.647 1.00 88.62 117 ILE A C 1
ATOM 926 O O . ILE A 1 117 ? 1.245 -4.844 -12.299 1.00 88.62 117 ILE A O 1
ATOM 930 N N . CYS A 1 118 ? 0.244 -2.960 -11.659 1.00 88.19 118 CYS A N 1
ATOM 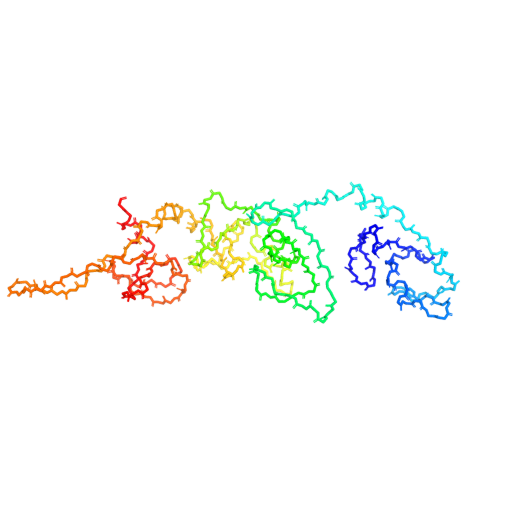931 C CA . CYS A 1 118 ? 1.220 -2.121 -12.360 1.00 88.19 118 CYS A CA 1
ATOM 932 C C . CYS A 1 118 ? 2.614 -2.254 -11.727 1.00 88.19 118 CYS A C 1
ATOM 934 O O . CYS A 1 118 ? 2.721 -2.447 -10.513 1.00 88.19 118 CYS A O 1
ATOM 936 N N . ILE A 1 119 ? 3.671 -2.067 -12.522 1.00 84.44 119 ILE A N 1
ATOM 937 C CA . ILE A 1 119 ? 5.070 -2.226 -12.075 1.00 84.44 119 ILE A CA 1
ATOM 938 C C . ILE A 1 119 ? 5.346 -1.477 -10.762 1.00 84.44 119 ILE A C 1
ATOM 940 O O . ILE A 1 119 ? 5.842 -2.065 -9.809 1.00 84.44 119 ILE A O 1
ATOM 944 N N . LYS A 1 120 ? 4.895 -0.221 -10.643 1.00 83.25 120 LYS A N 1
ATOM 945 C CA . LYS A 1 120 ? 5.082 0.599 -9.427 1.00 83.25 120 LYS A CA 1
ATOM 946 C C . LYS A 1 120 ? 4.431 0.011 -8.169 1.00 83.25 120 LYS A C 1
ATOM 948 O O . LYS A 1 120 ? 4.894 0.240 -7.055 1.00 83.25 120 LYS A O 1
ATOM 953 N N . CYS A 1 121 ? 3.295 -0.670 -8.315 1.00 84.00 121 CYS A N 1
ATOM 954 C CA . CYS A 1 121 ? 2.652 -1.360 -7.197 1.00 84.00 121 CYS A CA 1
ATOM 955 C C . CYS A 1 121 ? 3.356 -2.675 -6.874 1.00 84.00 121 CYS A C 1
ATOM 957 O O . CYS A 1 121 ? 3.393 -3.044 -5.706 1.00 84.00 121 CYS A O 1
ATOM 959 N N . CYS A 1 122 ? 3.917 -3.341 -7.879 1.00 83.00 122 CYS A N 1
ATOM 960 C CA . CYS A 1 122 ? 4.710 -4.544 -7.692 1.00 83.00 122 CYS A CA 1
A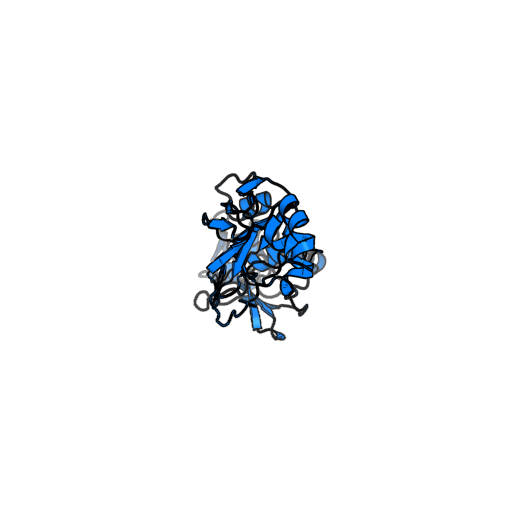TOM 961 C C . CYS A 1 122 ? 6.011 -4.256 -6.934 1.00 83.00 122 CYS A C 1
ATOM 963 O O . CYS A 1 122 ? 6.271 -4.886 -5.918 1.00 83.00 122 CYS A O 1
ATOM 965 N N . GLU A 1 123 ? 6.765 -3.232 -7.343 1.00 80.44 123 GLU A N 1
ATOM 966 C CA . GLU A 1 123 ? 7.967 -2.770 -6.631 1.00 80.44 123 GLU A CA 1
ATOM 967 C C . GLU A 1 123 ? 7.668 -2.476 -5.156 1.00 80.44 123 GLU A C 1
ATOM 969 O O . GLU A 1 123 ? 8.419 -2.862 -4.264 1.00 80.44 123 GLU A O 1
ATOM 974 N N . TRP A 1 124 ? 6.531 -1.830 -4.877 1.00 81.81 124 TRP A N 1
ATOM 975 C CA . TRP A 1 124 ? 6.086 -1.596 -3.505 1.00 81.81 124 TRP A CA 1
ATOM 976 C C . TRP A 1 124 ? 5.791 -2.902 -2.761 1.00 81.81 124 TRP A C 1
ATOM 978 O O . TRP A 1 124 ? 6.196 -3.037 -1.615 1.00 81.81 124 TRP A O 1
ATOM 988 N N . ILE A 1 125 ? 5.116 -3.873 -3.382 1.00 80.31 125 ILE A N 1
ATOM 989 C CA . ILE A 1 125 ? 4.851 -5.180 -2.758 1.00 80.31 125 ILE A CA 1
ATOM 990 C C . ILE A 1 125 ? 6.160 -5.895 -2.409 1.00 80.31 125 ILE A C 1
ATOM 992 O O . ILE A 1 125 ? 6.253 -6.425 -1.306 1.00 80.31 125 ILE A O 1
ATOM 996 N N . ASN A 1 126 ? 7.161 -5.866 -3.289 1.00 76.31 126 ASN A N 1
ATOM 997 C CA . ASN A 1 126 ? 8.434 -6.559 -3.068 1.00 76.31 126 ASN A CA 1
ATOM 998 C C . ASN A 1 126 ? 9.301 -5.860 -2.013 1.00 76.31 126 ASN A C 1
ATOM 1000 O O . ASN A 1 126 ? 9.955 -6.508 -1.206 1.00 76.31 126 ASN A O 1
ATOM 1004 N N . THR A 1 127 ? 9.258 -4.529 -1.961 1.00 74.94 127 THR A N 1
ATOM 1005 C CA . THR A 1 127 ? 10.027 -3.734 -0.987 1.00 74.94 127 THR A CA 1
ATOM 1006 C C . THR A 1 127 ? 9.342 -3.587 0.374 1.00 74.94 127 THR A C 1
ATOM 1008 O O . THR A 1 127 ? 9.896 -2.963 1.281 1.00 74.94 127 THR A O 1
ATOM 1011 N N . THR A 1 128 ? 8.142 -4.151 0.543 1.00 78.50 128 THR A N 1
ATOM 1012 C CA . THR A 1 128 ? 7.382 -4.090 1.798 1.00 78.50 128 THR A CA 1
ATOM 1013 C C . THR A 1 128 ? 7.037 -5.477 2.308 1.00 78.50 128 THR A C 1
ATOM 1015 O O . THR A 1 128 ? 6.626 -6.360 1.556 1.00 78.50 128 THR A O 1
ATOM 1018 N N . ALA A 1 129 ? 7.137 -5.669 3.619 1.00 79.38 129 ALA A N 1
ATOM 1019 C CA . ALA A 1 129 ? 6.774 -6.937 4.231 1.00 79.38 129 ALA A CA 1
ATOM 1020 C C . ALA A 1 129 ? 5.249 -7.016 4.432 1.00 79.38 129 ALA A C 1
ATOM 1022 O O . ALA A 1 129 ? 4.615 -6.015 4.792 1.00 79.38 129 ALA A O 1
ATOM 1023 N N . PRO A 1 130 ? 4.619 -8.192 4.253 1.00 75.44 130 PRO A N 1
ATOM 1024 C CA . PRO A 1 130 ? 3.306 -8.438 4.837 1.00 75.44 130 PRO A CA 1
ATOM 1025 C C . PRO A 1 130 ? 3.383 -8.135 6.335 1.00 75.44 130 PRO A C 1
ATOM 1027 O O . PRO A 1 130 ? 4.312 -8.590 7.002 1.00 75.44 130 PRO A O 1
ATOM 1030 N N . ASN A 1 131 ? 2.442 -7.358 6.878 1.00 76.06 131 ASN A N 1
ATOM 1031 C CA . ASN A 1 131 ? 2.516 -7.067 8.305 1.00 76.06 131 ASN A CA 1
ATOM 1032 C C . ASN A 1 131 ? 2.262 -8.350 9.119 1.00 76.06 131 ASN A C 1
ATOM 1034 O O . ASN A 1 131 ? 1.329 -9.108 8.835 1.00 76.06 131 ASN A O 1
ATOM 1038 N N . SER A 1 132 ? 3.075 -8.576 10.151 1.00 73.94 132 SER A N 1
ATOM 1039 C CA . SER A 1 132 ? 3.000 -9.767 11.011 1.00 73.94 132 SER A CA 1
ATOM 1040 C C . SER A 1 132 ? 1.695 -9.868 11.809 1.00 73.94 132 SER A C 1
ATOM 1042 O O . SER A 1 132 ? 1.315 -10.948 12.257 1.00 73.94 132 SER A O 1
ATOM 1044 N N . TYR A 1 133 ? 0.984 -8.754 11.964 1.00 70.31 133 TYR A N 1
ATOM 1045 C CA . TYR A 1 133 ? -0.280 -8.662 12.686 1.00 70.31 133 TYR A CA 1
ATOM 1046 C C . TYR A 1 133 ? -1.503 -8.994 11.824 1.00 70.31 133 TYR A C 1
ATOM 1048 O O . TYR A 1 133 ? -2.590 -9.083 12.374 1.00 70.31 133 TYR A O 1
ATOM 1056 N N . ARG A 1 134 ? -1.345 -9.185 10.504 1.00 75.38 134 ARG A N 1
ATOM 1057 C CA . ARG A 1 134 ? -2.438 -9.361 9.529 1.00 75.38 134 ARG A CA 1
ATOM 1058 C C . ARG A 1 134 ? -3.479 -8.232 9.512 1.00 75.38 134 ARG A C 1
ATOM 1060 O O . ARG A 1 134 ? -4.541 -8.415 8.924 1.00 75.38 134 ARG A O 1
ATOM 1067 N N . LEU A 1 135 ? -3.115 -7.053 10.024 1.00 77.50 135 LEU A N 1
ATOM 1068 C CA . LEU A 1 135 ? -3.973 -5.866 10.061 1.00 77.50 135 LEU A CA 1
ATOM 1069 C C . LEU A 1 135 ? -4.541 -5.524 8.687 1.00 77.50 135 LEU A C 1
ATOM 1071 O O . LEU A 1 135 ? -3.807 -5.519 7.689 1.00 77.50 135 LEU A O 1
ATOM 1075 N N . ARG A 1 136 ? -5.827 -5.174 8.657 1.00 78.81 136 ARG A N 1
ATOM 1076 C CA . ARG A 1 136 ? -6.551 -4.773 7.446 1.00 78.81 136 ARG A CA 1
ATOM 1077 C C . ARG A 1 136 ? -7.131 -3.377 7.592 1.00 78.81 136 ARG A C 1
ATOM 1079 O O . ARG A 1 136 ? -7.642 -3.048 8.649 1.00 78.81 136 ARG A O 1
ATOM 1086 N N . CYS A 1 137 ? -7.091 -2.576 6.527 1.00 78.31 137 CYS A N 1
ATOM 1087 C CA . CYS A 1 137 ? -7.759 -1.273 6.456 1.00 78.31 137 CYS A CA 1
ATOM 1088 C C . CYS A 1 137 ? -9.295 -1.394 6.565 1.00 78.31 137 CYS A C 1
ATOM 1090 O O . CYS A 1 137 ? -9.839 -2.496 6.518 1.00 78.31 137 CYS A O 1
ATOM 1092 N N . SER A 1 138 ? -10.009 -0.262 6.625 1.00 69.62 138 SER A N 1
ATOM 1093 C CA . SER A 1 138 ? -11.485 -0.231 6.693 1.00 69.62 138 SER A CA 1
ATOM 1094 C C . SER A 1 138 ? -12.191 -0.968 5.556 1.00 69.62 138 SER A C 1
ATOM 1096 O O . SER A 1 138 ? -13.291 -1.475 5.740 1.00 69.62 138 SER A O 1
ATOM 1098 N N . GLU A 1 139 ? -11.540 -1.055 4.398 1.00 70.62 139 GLU A N 1
ATOM 1099 C CA . GLU A 1 139 ? -12.048 -1.754 3.215 1.00 70.62 139 GLU A CA 1
ATOM 1100 C C . GLU A 1 139 ? -11.607 -3.230 3.166 1.00 70.62 139 GLU A C 1
ATOM 1102 O O . GLU A 1 139 ? -11.753 -3.894 2.146 1.00 70.62 139 GLU A O 1
ATOM 1107 N N . GLY A 1 140 ? -11.004 -3.756 4.237 1.00 71.38 140 GLY A N 1
ATOM 1108 C CA . GLY A 1 140 ? -10.568 -5.152 4.326 1.00 71.38 140 GLY A CA 1
ATOM 1109 C C . GLY A 1 140 ? -9.222 -5.463 3.660 1.00 71.38 140 GLY A C 1
ATOM 1110 O O . GLY A 1 140 ? -8.760 -6.600 3.730 1.00 71.38 140 GLY A O 1
ATOM 1111 N N . HIS A 1 141 ? -8.548 -4.484 3.050 1.00 79.31 141 HIS A N 1
ATOM 1112 C CA . HIS A 1 141 ? -7.229 -4.694 2.442 1.00 79.31 141 HIS A CA 1
ATOM 1113 C C . HIS A 1 141 ? -6.120 -4.837 3.484 1.00 79.31 141 HIS A C 1
ATOM 1115 O O . HIS A 1 141 ? -6.032 -4.017 4.397 1.00 79.31 141 HIS A O 1
ATOM 1121 N N . TYR A 1 142 ? -5.213 -5.792 3.295 1.00 80.88 142 TYR A N 1
ATOM 1122 C CA . TYR A 1 142 ? -4.042 -5.951 4.155 1.00 80.88 142 TYR A CA 1
ATOM 1123 C C . TYR A 1 142 ? -3.131 -4.720 4.144 1.00 80.88 142 TYR A C 1
ATOM 1125 O O . TYR A 1 142 ? -2.781 -4.186 3.087 1.00 80.88 142 TYR A O 1
ATOM 1133 N N . LEU A 1 143 ? -2.710 -4.302 5.336 1.00 86.88 143 LEU A N 1
ATOM 1134 C CA . LEU A 1 143 ? -1.651 -3.317 5.500 1.00 86.88 143 LEU A CA 1
ATOM 1135 C C . LEU A 1 143 ? -0.289 -3.988 5.283 1.00 86.88 143 LEU A C 1
ATOM 1137 O O . LEU A 1 143 ? -0.068 -5.112 5.745 1.00 86.88 143 LEU A O 1
ATOM 1141 N N . ARG A 1 144 ? 0.641 -3.299 4.622 1.00 89.62 144 ARG A N 1
ATOM 1142 C CA . ARG A 1 144 ? 2.028 -3.761 4.458 1.00 89.62 144 ARG A CA 1
ATOM 1143 C C . ARG A 1 144 ? 2.983 -2.869 5.223 1.00 89.62 144 ARG A C 1
ATOM 1145 O O . ARG A 1 144 ? 2.796 -1.656 5.272 1.00 89.62 144 ARG A O 1
ATOM 1152 N N . GLU A 1 145 ? 3.991 -3.474 5.825 1.00 91.06 145 GLU A N 1
ATOM 1153 C CA . GLU A 1 145 ? 4.998 -2.765 6.590 1.00 91.06 145 GLU A CA 1
ATOM 1154 C C . GLU A 1 145 ? 6.083 -2.196 5.672 1.00 91.06 145 GLU A C 1
ATOM 1156 O O . GLU A 1 145 ? 6.637 -2.892 4.823 1.00 91.06 145 GLU A O 1
ATOM 1161 N N . THR A 1 146 ? 6.395 -0.918 5.867 1.00 89.81 146 THR A N 1
ATOM 1162 C CA . THR A 1 146 ? 7.471 -0.203 5.176 1.00 89.81 146 THR A CA 1
ATOM 1163 C C . THR A 1 146 ? 8.460 0.309 6.210 1.00 89.81 146 THR A C 1
ATOM 1165 O O . THR A 1 146 ? 8.039 0.940 7.179 1.00 89.81 146 THR A O 1
ATOM 1168 N N . LEU A 1 147 ? 9.761 0.074 6.007 1.00 88.62 147 LEU A N 1
ATOM 1169 C CA . LEU A 1 147 ? 10.798 0.489 6.961 1.00 88.62 147 LEU A CA 1
ATOM 1170 C C . LEU A 1 147 ? 11.010 2.006 7.005 1.00 88.62 147 LEU A C 1
ATOM 1172 O O . LEU A 1 147 ? 11.211 2.544 8.086 1.00 88.62 147 LEU A O 1
ATOM 1176 N N . ASN A 1 148 ? 10.929 2.673 5.850 1.00 90.19 148 ASN A N 1
ATOM 1177 C CA . ASN A 1 148 ? 11.122 4.118 5.702 1.00 90.19 148 ASN A CA 1
ATOM 1178 C C . ASN A 1 148 ? 10.042 4.695 4.776 1.00 90.19 148 ASN A C 1
ATOM 1180 O O . ASN A 1 148 ? 10.217 4.779 3.556 1.00 90.19 148 ASN A O 1
ATOM 1184 N N . ALA A 1 149 ? 8.891 5.053 5.340 1.00 90.56 149 ALA A N 1
ATOM 1185 C CA . ALA A 1 149 ? 7.736 5.525 4.573 1.00 90.56 149 ALA A CA 1
ATOM 1186 C C . ALA A 1 149 ? 8.035 6.807 3.775 1.00 90.56 149 A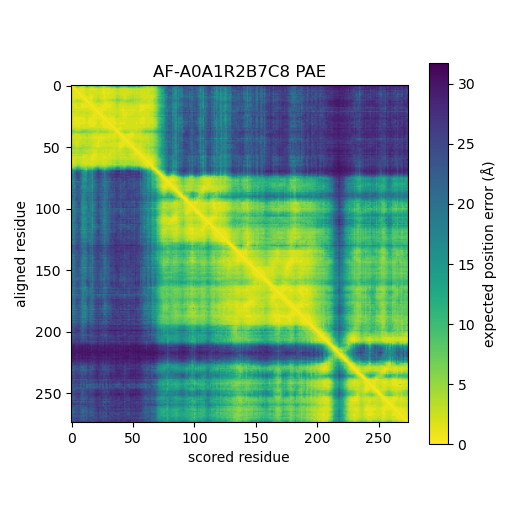LA A C 1
ATOM 1188 O O . ALA A 1 149 ? 7.547 7.003 2.661 1.00 90.56 149 ALA A O 1
ATOM 1189 N N . GLU A 1 150 ? 8.855 7.694 4.332 1.00 89.56 150 GLU A N 1
ATOM 1190 C CA . GLU A 1 150 ? 9.243 8.958 3.716 1.00 89.56 150 GLU A CA 1
ATOM 1191 C C . GLU A 1 150 ? 10.125 8.773 2.477 1.00 89.56 150 GLU A C 1
ATOM 1193 O O . GLU A 1 150 ? 9.918 9.486 1.497 1.00 89.56 150 GLU A O 1
ATOM 1198 N N . VAL A 1 151 ? 11.026 7.781 2.462 1.00 86.38 151 VAL A N 1
ATOM 1199 C CA . VAL A 1 151 ? 11.870 7.455 1.293 1.00 86.38 151 VAL A CA 1
ATOM 1200 C C . VAL A 1 151 ? 10.997 7.058 0.109 1.00 86.38 151 VAL A C 1
ATOM 1202 O O . VAL A 1 151 ? 11.199 7.496 -1.023 1.00 86.38 151 VAL A O 1
ATOM 1205 N N . PHE A 1 152 ? 9.961 6.276 0.382 1.00 83.19 152 PHE A N 1
ATOM 1206 C CA . PHE A 1 152 ? 8.971 5.927 -0.617 1.00 83.19 152 PHE A CA 1
ATOM 1207 C C . PHE A 1 152 ? 8.176 7.142 -1.109 1.00 83.19 152 PHE A C 1
ATOM 1209 O O . PHE A 1 152 ? 7.969 7.308 -2.311 1.00 83.19 152 PHE A O 1
ATOM 1216 N N . TYR A 1 153 ? 7.736 8.027 -0.212 1.00 85.25 153 TYR A N 1
ATOM 1217 C CA . TYR A 1 153 ? 7.051 9.250 -0.629 1.00 85.25 153 TYR A CA 1
ATOM 1218 C C . TYR A 1 153 ? 7.948 10.163 -1.470 1.00 85.25 153 TYR A C 1
ATOM 1220 O O . TYR A 1 153 ? 7.475 10.747 -2.448 1.00 85.25 153 TYR A O 1
ATOM 1228 N N . GLN A 1 154 ? 9.236 10.228 -1.137 1.00 88.75 154 GLN A N 1
ATOM 1229 C CA . GLN A 1 154 ? 10.254 10.929 -1.906 1.00 88.75 154 GLN A CA 1
ATOM 1230 C C . GLN A 1 154 ? 10.405 10.340 -3.315 1.00 88.75 154 GLN A C 1
ATOM 1232 O O . GLN A 1 154 ? 10.476 11.103 -4.277 1.00 88.75 154 GLN A O 1
ATOM 1237 N N . SER A 1 155 ? 10.389 9.009 -3.469 1.00 80.38 155 SER A N 1
ATOM 1238 C CA . SER A 1 155 ? 10.561 8.359 -4.778 1.00 80.38 155 SER A CA 1
ATOM 1239 C C . SER A 1 155 ? 9.397 8.627 -5.737 1.00 80.38 155 SER A C 1
ATOM 1241 O O . SER A 1 155 ? 9.604 8.838 -6.930 1.00 80.38 155 SER A O 1
ATOM 1243 N N . ILE A 1 156 ? 8.164 8.696 -5.227 1.00 77.00 156 ILE A N 1
ATOM 1244 C CA . ILE A 1 156 ? 6.981 8.975 -6.057 1.00 77.00 156 ILE A CA 1
ATOM 1245 C C . ILE A 1 156 ? 6.716 10.469 -6.276 1.00 77.00 156 ILE A C 1
ATOM 1247 O O . ILE A 1 156 ? 5.879 10.822 -7.112 1.00 77.00 156 ILE A O 1
ATOM 1251 N N . ARG A 1 157 ? 7.373 11.350 -5.514 1.00 83.44 157 ARG A N 1
ATOM 1252 C CA . ARG A 1 157 ? 7.257 12.814 -5.609 1.00 83.44 157 ARG A CA 1
ATOM 1253 C C . ARG A 1 157 ? 8.643 13.462 -5.499 1.00 83.44 157 ARG A C 1
ATOM 1255 O O . ARG A 1 157 ? 8.890 14.209 -4.554 1.00 83.44 157 ARG A O 1
ATOM 1262 N N . PRO A 1 158 ? 9.533 13.243 -6.483 1.00 85.62 158 PRO A N 1
ATOM 1263 C CA . PRO A 1 158 ? 10.932 13.664 -6.392 1.00 85.62 158 PRO A CA 1
ATOM 1264 C C . PRO A 1 158 ? 11.103 15.182 -6.238 1.00 85.62 158 PRO A C 1
ATOM 1266 O O . PRO A 1 158 ? 12.036 15.634 -5.587 1.00 85.62 158 PRO A O 1
ATOM 1269 N N . HIS A 1 159 ? 10.169 15.977 -6.766 1.00 89.88 159 HIS A N 1
ATOM 1270 C CA . HIS A 1 159 ? 10.207 17.442 -6.680 1.00 89.88 159 HIS A CA 1
ATOM 1271 C C . HIS A 1 159 ? 9.834 18.008 -5.302 1.00 89.88 159 HIS A C 1
ATOM 1273 O O . HIS A 1 159 ? 9.962 19.210 -5.082 1.00 89.88 159 HIS A O 1
ATOM 1279 N N . LYS A 1 160 ? 9.338 17.180 -4.374 1.00 88.44 160 LYS A N 1
ATOM 1280 C CA . LYS A 1 160 ? 8.952 17.611 -3.029 1.00 88.44 160 LYS A CA 1
ATOM 1281 C C . LYS A 1 160 ? 9.812 16.885 -2.008 1.00 88.44 160 LYS A C 1
ATOM 1283 O O . LYS A 1 160 ? 9.888 15.663 -2.026 1.00 88.44 160 LYS A O 1
ATOM 1288 N N . LYS A 1 161 ? 10.436 17.635 -1.099 1.00 89.12 161 LYS A N 1
ATOM 1289 C CA . LYS A 1 161 ? 11.194 17.041 0.003 1.00 89.12 161 LYS A CA 1
ATOM 1290 C C . LYS A 1 161 ? 10.230 16.370 0.984 1.00 89.12 161 LYS A C 1
ATOM 1292 O O . LYS A 1 161 ? 9.363 17.030 1.561 1.00 89.12 161 LYS A O 1
ATOM 1297 N N . HIS A 1 162 ? 10.379 15.065 1.156 1.00 88.50 162 HIS A N 1
ATOM 1298 C CA . HIS A 1 162 ? 9.596 14.227 2.048 1.00 88.50 162 HIS A CA 1
ATOM 1299 C C . HIS A 1 162 ? 10.507 13.682 3.149 1.00 88.50 162 HIS A C 1
ATOM 1301 O O . HIS A 1 162 ? 11.219 12.709 2.953 1.00 88.50 162 HIS A O 1
ATOM 1307 N N . ASN A 1 163 ? 10.458 14.317 4.323 1.00 93.81 163 ASN A N 1
ATOM 1308 C CA . ASN A 1 163 ? 11.163 13.852 5.528 1.00 93.81 163 ASN A CA 1
ATOM 1309 C C . ASN A 1 163 ? 10.214 13.195 6.546 1.00 93.81 163 ASN A C 1
ATOM 1311 O O . ASN A 1 163 ? 10.624 12.855 7.652 1.00 93.81 163 ASN A O 1
ATOM 1315 N N . PHE A 1 164 ? 8.924 13.120 6.214 1.00 95.06 164 PHE A N 1
ATOM 1316 C CA . PHE A 1 164 ? 7.872 12.600 7.075 1.00 95.06 164 PHE A CA 1
ATOM 1317 C C . PHE A 1 164 ? 6.697 12.093 6.233 1.00 95.06 164 PHE A C 1
ATOM 1319 O O . PHE A 1 164 ? 6.499 12.519 5.088 1.00 95.06 164 PHE A O 1
ATOM 1326 N N . PHE A 1 165 ? 5.869 11.255 6.844 1.00 93.31 165 PHE A N 1
ATOM 1327 C CA . PHE A 1 165 ? 4.512 10.932 6.424 1.00 93.31 165 PHE A CA 1
ATOM 1328 C C . PHE A 1 165 ? 3.512 11.405 7.489 1.00 93.31 165 PHE A C 1
ATOM 1330 O O . PHE A 1 165 ? 3.876 11.657 8.640 1.00 93.31 165 PHE A O 1
ATOM 1337 N N . LEU A 1 166 ? 2.250 11.586 7.100 1.00 91.25 166 LEU A N 1
ATOM 1338 C CA . LEU A 1 166 ? 1.167 11.882 8.036 1.00 91.25 166 LEU A CA 1
ATOM 1339 C C . LEU A 1 166 ? 0.523 10.554 8.427 1.00 91.25 166 LEU A C 1
ATOM 1341 O O . LEU A 1 166 ? -0.023 9.880 7.565 1.00 91.25 166 LEU A O 1
ATOM 1345 N N . CYS A 1 167 ? 0.591 10.176 9.700 1.00 90.62 167 CYS A N 1
ATOM 1346 C CA . CYS A 1 167 ? -0.141 9.007 10.175 1.00 90.62 167 CYS A CA 1
ATOM 1347 C C . CYS A 1 167 ? -1.640 9.320 10.170 1.00 90.62 167 CYS A C 1
ATOM 1349 O O . CYS A 1 167 ? -2.064 10.214 10.902 1.00 90.62 167 CYS A O 1
ATOM 1351 N N . ASP A 1 168 ? -2.452 8.572 9.428 1.00 86.06 168 ASP A N 1
ATOM 1352 C CA . ASP A 1 168 ? -3.906 8.717 9.455 1.00 86.06 168 ASP A CA 1
ATOM 1353 C C . ASP A 1 168 ? -4.435 8.444 10.864 1.00 86.06 168 ASP A C 1
ATOM 1355 O O . ASP A 1 168 ? -5.344 9.123 11.334 1.00 86.06 168 ASP A O 1
ATOM 1359 N N . GLY A 1 169 ? -3.853 7.483 11.590 1.00 81.50 169 GLY A N 1
ATOM 1360 C CA . GLY A 1 169 ? -4.274 7.082 12.941 1.00 81.50 169 GLY A CA 1
ATOM 1361 C C . GLY A 1 169 ? -4.227 8.199 13.987 1.00 81.50 169 GLY A C 1
ATOM 1362 O O . GLY A 1 169 ? -5.185 8.400 14.726 1.00 81.50 169 GLY A O 1
ATOM 1363 N N . CYS A 1 170 ? -3.104 8.913 14.092 1.00 83.12 170 CYS A N 1
ATOM 1364 C CA . CYS A 1 170 ? -2.902 9.941 15.122 1.00 83.12 170 CYS A CA 1
ATOM 1365 C C . CYS A 1 170 ? -2.803 11.368 14.583 1.00 83.12 170 CYS A C 1
ATOM 1367 O O . CYS A 1 170 ? -2.782 12.300 15.387 1.00 83.12 170 CYS A O 1
ATOM 1369 N N . LEU A 1 171 ? -2.738 11.539 13.260 1.00 84.06 171 LEU A N 1
ATOM 1370 C CA . LEU A 1 171 ? -2.557 12.815 12.555 1.00 84.06 171 LEU A CA 1
ATOM 1371 C C . LEU A 1 171 ? -1.250 13.531 12.867 1.00 84.06 171 LEU A C 1
ATOM 1373 O O . LEU A 1 171 ? -1.097 14.727 12.623 1.00 84.06 171 LEU A O 1
ATOM 1377 N N . THR A 1 172 ? -0.287 12.799 13.408 1.00 89.88 172 THR A N 1
ATOM 1378 C CA . THR A 1 172 ? 1.047 13.318 13.670 1.00 89.88 172 THR A CA 1
ATOM 1379 C C . THR A 1 172 ? 1.928 13.070 12.452 1.00 89.88 172 THR A C 1
ATOM 1381 O O . THR A 1 172 ? 1.901 11.989 11.858 1.00 89.88 172 THR A O 1
ATOM 1384 N N . LYS A 1 173 ? 2.720 14.081 12.081 1.00 94.56 173 LYS A N 1
ATOM 1385 C CA . LYS A 1 173 ? 3.817 13.917 11.123 1.00 94.56 173 LYS A CA 1
ATOM 1386 C C . LYS A 1 173 ? 4.911 13.083 11.783 1.00 94.56 173 LYS A C 1
ATOM 1388 O O . LYS A 1 173 ? 5.385 13.440 12.855 1.00 94.56 173 LYS A O 1
ATOM 1393 N N . THR A 1 174 ? 5.293 11.981 11.162 1.00 94.94 174 THR A N 1
ATOM 1394 C CA . THR A 1 174 ? 6.274 11.026 11.693 1.00 94.94 174 THR A CA 1
ATOM 1395 C C . THR A 1 174 ? 7.120 10.457 10.551 1.00 94.94 174 THR A C 1
ATOM 1397 O O . THR A 1 174 ? 6.868 10.774 9.391 1.00 94.94 174 THR A O 1
ATOM 1400 N N . ASN A 1 175 ? 8.151 9.677 10.848 1.00 95.31 175 ASN A N 1
ATOM 1401 C CA . ASN A 1 175 ? 9.082 9.107 9.876 1.00 95.31 175 ASN A CA 1
ATOM 1402 C C . ASN A 1 175 ? 9.478 7.676 10.273 1.00 95.31 175 ASN A C 1
ATOM 1404 O O . ASN A 1 175 ? 9.150 7.207 11.364 1.00 95.31 175 ASN A O 1
ATOM 1408 N N . GLY A 1 176 ? 10.143 6.974 9.360 1.00 94.31 176 GLY A N 1
ATOM 1409 C CA . GLY A 1 176 ? 10.576 5.596 9.538 1.00 94.31 176 GLY A CA 1
ATOM 1410 C C . GLY A 1 176 ? 9.452 4.590 9.298 1.00 94.31 176 GLY A C 1
ATOM 1411 O O . GLY A 1 176 ? 8.735 4.652 8.289 1.00 94.31 176 GLY A O 1
ATOM 1412 N N . ARG A 1 177 ? 9.326 3.630 10.223 1.00 94.50 177 ARG A N 1
ATOM 1413 C CA . ARG A 1 177 ? 8.456 2.459 10.065 1.00 94.50 177 ARG A CA 1
ATOM 1414 C C . ARG A 1 177 ? 6.978 2.843 10.038 1.00 94.50 177 ARG A C 1
ATOM 1416 O O . ARG A 1 177 ? 6.490 3.605 10.877 1.00 94.50 177 ARG A O 1
ATOM 1423 N N . SER A 1 178 ? 6.240 2.252 9.106 1.00 94.19 178 SER A N 1
ATOM 1424 C CA . SER A 1 178 ? 4.794 2.445 8.978 1.00 94.19 178 SER A CA 1
ATOM 1425 C C . SER A 1 178 ? 4.098 1.210 8.418 1.00 94.19 178 SER A C 1
ATOM 1427 O O . SER A 1 178 ? 4.730 0.356 7.798 1.00 94.19 178 SER A O 1
ATOM 1429 N N . LEU A 1 179 ? 2.784 1.134 8.614 1.00 92.56 179 LEU A N 1
ATOM 1430 C CA . LEU A 1 179 ? 1.908 0.195 7.922 1.00 92.56 179 LEU A CA 1
ATOM 1431 C C . LEU A 1 179 ? 1.046 0.958 6.919 1.00 92.56 179 LEU A C 1
ATOM 1433 O O . LEU A 1 179 ? 0.326 1.881 7.298 1.00 92.56 179 LEU A O 1
ATOM 1437 N N . GLN A 1 180 ? 1.092 0.550 5.654 1.00 91.31 180 GLN A N 1
ATOM 1438 C CA . GLN A 1 180 ? 0.467 1.271 4.552 1.00 91.31 180 GLN A CA 1
ATOM 1439 C C . GLN A 1 180 ? -0.598 0.431 3.846 1.00 91.31 180 GLN A C 1
ATOM 1441 O O . GLN A 1 180 ? -0.397 -0.753 3.567 1.00 91.31 180 GLN A O 1
ATOM 1446 N N . CYS A 1 181 ? -1.708 1.069 3.474 1.00 88.00 181 CYS A N 1
ATOM 1447 C CA . CYS A 1 181 ? -2.662 0.538 2.506 1.00 88.00 181 CYS A CA 1
ATOM 1448 C C . CYS A 1 181 ? -2.583 1.350 1.214 1.00 88.00 181 CYS A C 1
ATOM 1450 O O . CYS A 1 181 ? -3.104 2.464 1.133 1.00 88.00 181 CYS A O 1
ATOM 1452 N N . ARG A 1 182 ? -1.988 0.785 0.159 1.00 82.75 182 ARG A N 1
ATOM 1453 C CA . ARG A 1 182 ? -1.898 1.464 -1.144 1.00 82.75 182 ARG A CA 1
ATOM 1454 C C . ARG A 1 182 ? -3.250 1.658 -1.828 1.00 82.75 182 ARG A C 1
ATOM 1456 O O . ARG A 1 182 ? -3.424 2.659 -2.521 1.00 82.75 182 ARG A O 1
ATOM 1463 N N . GLN A 1 183 ? -4.173 0.716 -1.639 1.00 83.56 183 GLN A N 1
ATOM 1464 C CA . GLN A 1 183 ? -5.519 0.770 -2.216 1.00 83.56 183 GLN A CA 1
ATOM 1465 C C . GLN A 1 183 ? -6.309 1.954 -1.656 1.00 83.56 183 GLN A C 1
ATOM 1467 O O . GLN A 1 183 ? -6.856 2.749 -2.418 1.00 83.56 183 GLN A O 1
ATOM 1472 N N . CYS A 1 184 ? -6.285 2.123 -0.336 1.00 81.75 184 CYS A N 1
ATOM 1473 C CA . CYS A 1 184 ? -7.037 3.172 0.346 1.00 81.75 184 CYS A CA 1
ATOM 1474 C C . CYS A 1 184 ? -6.234 4.459 0.582 1.00 81.75 184 CYS A C 1
ATOM 1476 O O . CYS A 1 184 ? -6.811 5.448 1.019 1.00 81.75 184 CYS A O 1
ATOM 1478 N N . LYS A 1 185 ? -4.931 4.457 0.264 1.00 86.25 185 LYS A N 1
ATOM 1479 C CA . LYS A 1 185 ? -3.979 5.563 0.480 1.00 86.25 185 LYS A CA 1
ATOM 1480 C C . LYS A 1 185 ? -3.881 5.973 1.950 1.00 86.25 185 LYS A C 1
ATOM 1482 O O . LYS A 1 185 ? -4.107 7.131 2.277 1.00 86.25 185 LYS A O 1
ATOM 1487 N N . LEU A 1 186 ? -3.566 4.996 2.793 1.00 87.25 186 LEU A N 1
ATOM 1488 C CA . LEU A 1 186 ? -3.525 5.156 4.243 1.00 87.25 186 LEU A CA 1
ATOM 1489 C C . LEU A 1 186 ? -2.158 4.787 4.788 1.00 87.25 186 LEU A C 1
ATOM 1491 O O . LEU A 1 186 ? -1.576 3.805 4.319 1.00 87.25 186 LEU A O 1
ATOM 1495 N N . ASP A 1 187 ? -1.728 5.486 5.826 1.00 91.31 187 ASP A N 1
ATOM 1496 C CA . ASP A 1 187 ? -0.499 5.251 6.565 1.00 91.31 187 ASP A CA 1
ATOM 1497 C C . ASP A 1 187 ? -0.758 5.239 8.075 1.00 91.31 187 ASP A C 1
ATOM 1499 O O . ASP A 1 187 ? -1.311 6.177 8.649 1.00 91.31 187 ASP A O 1
ATOM 1503 N N . TYR A 1 188 ? -0.271 4.211 8.762 1.00 90.81 188 TYR A N 1
ATOM 1504 C CA . TYR A 1 188 ? -0.272 4.143 10.220 1.00 90.81 188 TYR A CA 1
ATOM 1505 C C . TYR A 1 188 ? 1.152 4.092 10.750 1.00 90.81 188 TYR A C 1
ATOM 1507 O O . TYR A 1 188 ? 1.954 3.257 10.337 1.00 90.81 188 TYR A O 1
ATOM 1515 N N . CYS A 1 189 ? 1.462 4.958 11.712 1.00 92.25 189 CYS A N 1
ATOM 1516 C CA . CYS A 1 189 ? 2.695 4.841 12.478 1.00 92.25 189 CYS A CA 1
ATOM 1517 C C . CYS A 1 189 ? 2.659 3.593 13.369 1.00 92.25 189 CYS A C 1
ATOM 1519 O O . CYS A 1 189 ? 1.585 3.147 13.788 1.00 92.25 189 CYS A O 1
ATOM 1521 N N . ILE A 1 190 ? 3.835 3.064 13.711 1.00 91.75 190 ILE A N 1
ATOM 1522 C CA . ILE A 1 190 ? 3.951 1.862 14.550 1.00 91.75 190 ILE A CA 1
ATOM 1523 C C . ILE A 1 190 ? 3.237 2.025 15.898 1.00 91.75 190 ILE A C 1
ATOM 1525 O O . ILE A 1 190 ? 2.492 1.138 16.297 1.00 91.75 190 ILE A O 1
ATOM 1529 N N . SER A 1 191 ? 3.337 3.191 16.545 1.00 90.25 191 SER A N 1
ATOM 1530 C CA . SER A 1 191 ? 2.641 3.436 17.820 1.00 90.25 191 SER A CA 1
ATOM 1531 C C . SER A 1 191 ? 1.111 3.335 17.707 1.00 90.25 191 SER A C 1
ATOM 1533 O O . SER A 1 191 ? 0.435 2.903 18.641 1.00 90.25 191 SER A O 1
ATOM 1535 N N . CYS A 1 192 ? 0.532 3.729 16.567 1.00 85.19 192 CYS A N 1
ATOM 1536 C CA . CYS A 1 192 ? -0.890 3.519 16.305 1.00 85.19 192 CYS A CA 1
ATOM 1537 C C . CYS A 1 192 ? -1.188 2.036 16.089 1.00 85.19 192 CYS A C 1
ATOM 1539 O O . CYS A 1 192 ? -2.111 1.504 16.697 1.00 85.19 192 CYS A O 1
ATOM 1541 N N . VAL A 1 193 ? -0.390 1.371 15.258 1.00 86.31 193 VAL A N 1
ATOM 1542 C CA . VAL A 1 193 ? -0.511 -0.055 14.923 1.00 86.31 193 VAL A CA 1
ATOM 1543 C C . VAL A 1 193 ? -0.486 -0.943 16.164 1.00 86.31 193 VAL A C 1
ATOM 1545 O O . VAL A 1 193 ? -1.335 -1.818 16.306 1.00 86.31 193 VAL A O 1
ATOM 1548 N N . GLU A 1 194 ? 0.421 -0.684 17.101 1.00 85.56 194 GLU A N 1
ATOM 1549 C CA . GLU A 1 194 ? 0.523 -1.433 18.357 1.00 85.56 194 GLU A CA 1
ATOM 1550 C C . GLU A 1 194 ? -0.756 -1.342 19.196 1.00 85.56 194 GLU A C 1
ATOM 1552 O O . GLU A 1 194 ? -1.175 -2.335 19.787 1.00 85.56 194 GLU A O 1
ATOM 1557 N N . LYS A 1 195 ? -1.437 -0.188 19.181 1.00 79.12 195 LYS A N 1
ATOM 1558 C CA . LYS A 1 195 ? -2.740 -0.014 19.844 1.00 79.12 195 LYS A CA 1
ATOM 1559 C C . LYS A 1 195 ? -3.854 -0.784 19.132 1.00 79.12 195 LYS A C 1
ATOM 1561 O O . LYS A 1 195 ? -4.768 -1.268 19.792 1.00 79.12 195 LYS A O 1
ATOM 1566 N N . TYR A 1 196 ? -3.780 -0.915 17.806 1.00 73.44 196 TYR A N 1
ATOM 1567 C CA . TYR A 1 196 ? -4.752 -1.678 17.015 1.00 73.44 196 TYR A CA 1
ATOM 1568 C C . TYR A 1 196 ? -4.543 -3.185 17.071 1.00 73.44 196 TYR A C 1
ATOM 1570 O O . TYR A 1 196 ? -5.490 -3.923 16.828 1.00 73.44 196 TYR A O 1
ATOM 1578 N N . ARG A 1 197 ? -3.340 -3.662 17.403 1.00 73.75 197 ARG A N 1
ATOM 1579 C CA . ARG A 1 197 ? -3.009 -5.093 17.386 1.00 73.75 197 ARG A CA 1
ATOM 1580 C C . ARG A 1 197 ? -4.013 -5.954 18.162 1.00 73.75 197 ARG A C 1
ATOM 1582 O O . ARG A 1 197 ? -4.339 -7.050 17.719 1.00 73.75 197 ARG A O 1
ATOM 1589 N N . ASN A 1 198 ? -4.492 -5.466 19.304 1.00 70.69 198 ASN A N 1
ATOM 1590 C CA . ASN A 1 198 ? -5.471 -6.190 20.121 1.00 70.69 198 ASN A CA 1
ATOM 1591 C C . ASN A 1 198 ? -6.894 -6.102 19.551 1.00 70.69 198 ASN A C 1
ATOM 1593 O O . ASN A 1 198 ? -7.643 -7.072 19.636 1.00 70.69 198 ASN A O 1
ATOM 1597 N N . LEU A 1 199 ? -7.240 -4.965 18.939 1.00 71.31 199 LEU A N 1
ATOM 1598 C CA . LEU A 1 199 ? -8.531 -4.747 18.287 1.00 71.31 199 LEU A CA 1
ATOM 1599 C C . LEU A 1 199 ? -8.694 -5.620 17.046 1.00 71.31 199 LEU A C 1
ATOM 1601 O O . LEU A 1 199 ? -9.739 -6.226 16.873 1.00 71.31 199 LEU A O 1
ATOM 1605 N N . ASP A 1 200 ? -7.674 -5.701 16.195 1.00 69.12 200 ASP A N 1
ATOM 1606 C CA . ASP A 1 200 ? -7.756 -6.395 14.905 1.00 69.12 200 ASP A CA 1
ATOM 1607 C C . ASP A 1 200 ? -8.009 -7.897 15.055 1.00 69.12 200 ASP A C 1
ATOM 1609 O O . ASP A 1 200 ? -8.867 -8.449 14.374 1.00 69.12 200 ASP A O 1
ATOM 1613 N N . LYS A 1 201 ? -7.360 -8.539 16.037 1.00 71.88 201 LYS A N 1
ATOM 1614 C CA . LYS A 1 201 ? -7.594 -9.958 16.361 1.00 71.88 201 LYS A CA 1
ATOM 1615 C C . LYS A 1 201 ? -9.042 -10.270 16.733 1.00 71.88 201 LYS A C 1
ATOM 1617 O O . LYS A 1 201 ? -9.476 -11.402 16.569 1.00 71.88 201 LYS A O 1
ATOM 1622 N N . ASN A 1 202 ? -9.758 -9.273 17.239 1.00 76.75 202 ASN A N 1
ATOM 1623 C CA . ASN A 1 202 ? -11.110 -9.401 17.762 1.00 76.75 202 ASN A CA 1
ATOM 1624 C C . ASN A 1 202 ? -12.090 -8.492 17.012 1.00 76.75 202 ASN A C 1
ATOM 1626 O O . ASN A 1 202 ? -13.186 -8.231 17.500 1.00 76.75 202 ASN A O 1
ATOM 1630 N N . ILE A 1 203 ? -11.713 -7.984 15.833 1.00 74.06 203 ILE A N 1
ATOM 1631 C CA . ILE A 1 203 ? -12.511 -6.981 15.118 1.00 74.06 203 ILE A CA 1
ATOM 1632 C C . ILE A 1 203 ? -13.872 -7.549 14.707 1.00 74.06 203 ILE A C 1
ATOM 1634 O O . ILE A 1 203 ? -14.864 -6.830 14.664 1.00 74.06 203 ILE A O 1
ATOM 1638 N N . GLU A 1 204 ? -13.934 -8.862 14.480 1.00 74.38 204 GLU A N 1
ATOM 1639 C CA . GLU A 1 204 ? -15.163 -9.596 14.171 1.00 74.38 204 GLU A CA 1
ATOM 1640 C C . GLU A 1 204 ? -16.127 -9.700 15.362 1.00 74.38 204 GLU A C 1
ATOM 1642 O O . GLU A 1 204 ? -17.312 -9.967 15.157 1.00 74.38 204 GLU A O 1
ATOM 1647 N N . LEU A 1 205 ? -15.630 -9.461 16.582 1.00 82.12 205 LEU A N 1
ATOM 1648 C CA . LEU A 1 205 ? -16.394 -9.433 17.830 1.00 82.12 205 LEU A CA 1
ATOM 1649 C C . LEU A 1 205 ? -16.907 -8.025 18.173 1.00 82.12 205 LEU A C 1
ATOM 1651 O O . LEU A 1 205 ? -17.590 -7.848 19.179 1.00 82.12 205 LEU A O 1
ATOM 1655 N N . LEU A 1 206 ? -16.590 -7.007 17.364 1.00 85.06 206 LEU A N 1
ATOM 1656 C CA . LEU A 1 206 ? -17.057 -5.644 17.597 1.00 85.06 206 LEU A CA 1
ATOM 1657 C C . LEU A 1 206 ? -18.471 -5.455 17.053 1.00 85.06 206 LEU A C 1
ATOM 1659 O O . LEU A 1 206 ? -18.684 -5.276 15.851 1.00 85.06 206 LEU A O 1
ATOM 1663 N N . PHE A 1 207 ? -19.434 -5.405 17.966 1.00 86.81 207 PHE A N 1
ATOM 1664 C CA . PHE A 1 207 ? -20.833 -5.141 17.656 1.00 86.81 207 PHE A CA 1
ATOM 1665 C C . PHE A 1 207 ? -21.293 -3.817 18.254 1.00 86.81 207 PHE A C 1
ATOM 1667 O O . PHE A 1 207 ? -20.798 -3.338 19.278 1.00 86.81 207 PHE A O 1
ATOM 1674 N N . CYS A 1 208 ? -22.234 -3.185 17.567 1.00 86.62 208 CYS A N 1
ATOM 1675 C CA . CYS A 1 208 ? -22.850 -1.961 18.027 1.00 86.62 208 CYS A CA 1
ATOM 1676 C C . CYS A 1 208 ? -23.610 -2.216 19.339 1.00 86.62 208 CYS A C 1
ATOM 1678 O O . CYS A 1 208 ? -24.416 -3.130 19.452 1.00 86.62 208 CYS A O 1
ATOM 1680 N N . SER A 1 209 ? -23.362 -1.381 20.351 1.00 84.44 209 SER A N 1
ATOM 1681 C CA . SER A 1 209 ? -24.022 -1.503 21.658 1.00 84.44 209 SER A CA 1
ATOM 1682 C C . SER A 1 209 ? -25.293 -0.658 21.783 1.00 84.44 209 SER A C 1
ATOM 1684 O O . SER A 1 209 ? -25.905 -0.614 22.852 1.00 84.44 209 SER A O 1
ATOM 1686 N N . LYS A 1 210 ? -25.712 0.028 20.705 1.00 80.50 210 LYS A N 1
ATOM 1687 C CA . LYS A 1 210 ? -26.969 0.787 20.686 1.00 80.50 210 LYS A CA 1
ATOM 1688 C C . LYS A 1 210 ? -28.142 -0.173 20.855 1.00 80.50 210 LYS A C 1
ATOM 1690 O O . LYS A 1 210 ? -28.334 -1.073 20.044 1.00 80.50 210 LYS A O 1
ATOM 1695 N N . LYS A 1 211 ? -28.957 0.049 21.879 1.00 75.50 211 LYS A N 1
ATOM 1696 C CA . LYS A 1 211 ? -30.271 -0.585 22.011 1.00 75.50 211 LYS A CA 1
ATOM 1697 C C . LYS A 1 211 ? -31.267 0.266 21.212 1.00 75.50 211 LYS A C 1
ATOM 1699 O O . LYS A 1 211 ? -31.329 1.468 21.473 1.00 75.50 211 LYS A O 1
ATOM 1704 N N . ASN A 1 212 ? -31.994 -0.290 20.237 1.00 56.59 212 ASN A N 1
ATOM 1705 C CA . ASN A 1 212 ? -33.198 0.378 19.724 1.00 56.59 212 ASN A CA 1
ATOM 1706 C C . ASN A 1 212 ? -34.167 0.441 20.891 1.00 56.59 212 ASN A C 1
ATOM 1708 O O . ASN A 1 212 ? -34.362 -0.571 21.554 1.00 56.59 212 ASN A O 1
ATOM 1712 N N . TYR A 1 213 ? -34.653 1.640 21.209 1.00 52.22 213 TYR A N 1
ATOM 1713 C CA . TYR A 1 213 ? -35.457 1.885 22.398 1.00 52.22 213 TYR A CA 1
ATOM 1714 C C . TYR A 1 213 ? -36.956 1.729 22.072 1.00 52.22 213 TYR A C 1
ATOM 1716 O O . TYR A 1 213 ? -37.488 2.626 21.437 1.00 52.22 213 TYR A O 1
ATOM 1724 N N . GLU A 1 214 ? -37.656 0.671 22.508 1.00 46.53 214 GLU A N 1
ATOM 1725 C CA . GLU A 1 214 ? -39.111 0.762 22.740 1.00 46.53 214 GLU A CA 1
ATOM 1726 C C . GLU A 1 214 ? -39.436 0.191 24.124 1.00 46.53 214 GLU A C 1
ATOM 1728 O O . GLU A 1 214 ? -39.030 -0.919 24.426 1.00 46.53 214 GLU A O 1
ATOM 1733 N N . GLY A 1 215 ? -40.151 0.957 24.951 1.00 44.62 215 GLY A N 1
ATOM 1734 C CA . GLY A 1 215 ? -40.420 0.747 26.384 1.00 44.62 215 GLY A CA 1
ATOM 1735 C C . GLY A 1 215 ? -39.964 1.960 27.197 1.00 44.62 215 GLY A C 1
ATOM 1736 O O . GLY A 1 215 ? -39.533 2.945 26.598 1.00 44.62 215 GLY A O 1
ATOM 1737 N N . PHE A 1 216 ? -39.974 1.925 28.529 1.00 42.16 216 PHE A N 1
ATOM 1738 C CA . PHE A 1 216 ? -39.845 3.163 29.308 1.00 42.16 216 PHE A CA 1
ATOM 1739 C C . PHE A 1 216 ? -38.795 3.187 30.390 1.00 42.16 216 PHE A C 1
ATOM 1741 O O . PHE A 1 216 ? -38.523 2.246 31.133 1.00 42.16 216 PHE A O 1
ATOM 1748 N N . PHE A 1 217 ? -38.328 4.410 30.530 1.00 38.84 217 PHE A N 1
ATOM 1749 C CA . PHE A 1 217 ? -37.503 4.924 31.590 1.00 38.84 217 PHE A CA 1
ATOM 1750 C C . PHE A 1 217 ? -38.433 5.335 32.766 1.00 38.84 217 PHE A C 1
ATOM 1752 O O . PHE A 1 217 ? -38.891 6.473 32.813 1.00 38.84 217 PHE A O 1
ATOM 1759 N N . GLY A 1 218 ? -38.800 4.377 33.648 1.00 53.28 218 GLY A N 1
ATOM 1760 C CA . GLY A 1 218 ? -39.884 4.447 34.682 1.00 53.28 218 GLY A CA 1
ATOM 1761 C C . GLY A 1 218 ? -41.053 3.413 34.478 1.00 53.28 218 GLY A C 1
ATOM 1762 O O . GLY A 1 218 ? -40.766 2.261 34.191 1.00 53.28 218 GLY A O 1
ATOM 1763 N N . MET A 1 219 ? -42.345 3.829 34.472 1.00 36.03 219 MET A N 1
ATOM 1764 C CA . MET A 1 219 ? -43.616 3.124 34.086 1.00 36.03 219 MET A CA 1
ATOM 1765 C C . MET A 1 219 ? -44.194 3.086 32.601 1.00 36.03 219 MET A C 1
ATOM 1767 O O . MET A 1 219 ? -45.381 3.332 32.416 1.00 3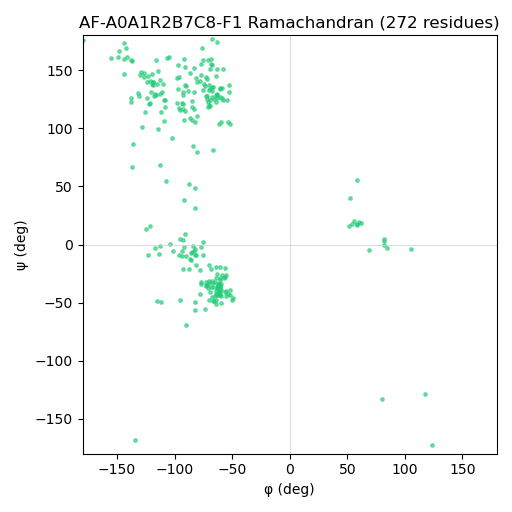6.03 219 MET A O 1
ATOM 1771 N N . ILE A 1 220 ? -43.504 2.718 31.514 1.00 36.72 220 ILE A N 1
ATOM 1772 C CA . ILE A 1 220 ? -44.105 2.373 30.168 1.00 36.72 220 ILE A CA 1
ATOM 1773 C C . ILE A 1 220 ? -43.335 1.171 29.543 1.00 36.72 220 ILE A C 1
ATOM 1775 O O . ILE A 1 220 ? -42.236 0.793 29.946 1.00 36.72 220 ILE A O 1
ATOM 1779 N N . ILE A 1 221 ? -43.938 0.494 28.574 1.00 43.31 221 ILE A N 1
ATOM 1780 C CA . ILE A 1 221 ? -43.554 -0.824 28.051 1.00 43.31 221 ILE A CA 1
ATOM 1781 C C . ILE A 1 221 ? -43.464 -0.768 26.508 1.00 43.31 221 ILE A C 1
ATOM 1783 O O . ILE A 1 221 ? -44.214 -0.018 25.890 1.00 43.31 221 ILE A O 1
ATOM 1787 N N . GLY A 1 222 ? -42.535 -1.524 25.894 1.00 44.75 222 GLY A N 1
ATOM 1788 C CA . GLY A 1 222 ? -42.305 -1.638 24.435 1.00 44.75 222 GLY A CA 1
ATOM 1789 C C . GLY A 1 222 ? -41.146 -2.607 24.090 1.00 44.75 222 GLY A C 1
ATOM 1790 O O . GLY A 1 222 ? -40.525 -3.136 25.017 1.00 44.75 222 GLY A O 1
ATOM 1791 N N . LYS A 1 223 ? -40.854 -2.880 22.799 1.00 47.53 223 LYS A N 1
ATOM 1792 C CA . LYS A 1 223 ? -39.748 -3.758 22.325 1.00 47.53 223 LYS A CA 1
ATOM 1793 C C . LYS A 1 223 ? -38.408 -3.086 21.947 1.00 47.53 223 LYS A C 1
ATOM 1795 O O . LYS A 1 223 ? -38.239 -2.444 20.913 1.00 47.53 223 LYS A O 1
ATOM 1800 N N . TYR A 1 224 ? -37.371 -3.412 22.708 1.00 54.50 224 TYR A N 1
ATOM 1801 C CA . TYR A 1 224 ? -35.992 -3.028 22.409 1.00 54.50 224 TYR A CA 1
ATOM 1802 C C . TYR A 1 224 ? -35.259 -4.011 21.487 1.00 54.50 224 TYR A C 1
ATOM 1804 O O . TYR A 1 224 ? -34.840 -5.067 21.958 1.00 54.50 224 TYR A O 1
ATOM 1812 N N . GLU A 1 225 ? -34.982 -3.673 20.227 1.00 61.66 225 GLU A N 1
ATOM 1813 C CA . GLU A 1 225 ? -34.031 -4.458 19.419 1.00 61.66 225 GLU A CA 1
ATOM 1814 C C . GLU A 1 225 ? -32.602 -3.915 19.553 1.00 61.66 225 GLU A C 1
ATOM 1816 O O . GLU A 1 225 ? -32.287 -2.799 19.151 1.00 61.66 225 GLU A O 1
ATOM 1821 N N . LEU A 1 226 ? -31.684 -4.690 20.133 1.00 67.06 226 LEU A N 1
ATOM 1822 C CA . LEU A 1 226 ? -30.258 -4.352 20.097 1.00 67.06 226 LEU A CA 1
ATOM 1823 C C . LEU A 1 226 ? -29.792 -4.247 1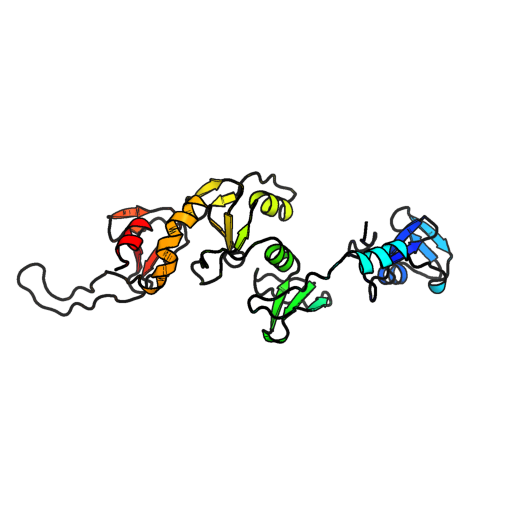8.639 1.00 67.06 226 LEU A C 1
ATOM 1825 O O . LEU A 1 226 ? -29.939 -5.191 17.867 1.00 67.06 226 LEU A O 1
ATOM 1829 N N . CYS A 1 227 ? -29.187 -3.113 18.279 1.00 76.69 227 CYS A N 1
ATOM 1830 C CA . CYS A 1 227 ? -28.509 -2.918 17.003 1.00 76.69 227 CYS A CA 1
ATOM 1831 C C . CYS A 1 227 ? -27.278 -3.830 16.984 1.00 76.69 227 CYS A C 1
ATOM 1833 O O . CYS A 1 227 ? -26.176 -3.383 17.263 1.00 76.69 227 CYS A O 1
ATOM 1835 N N . ASN A 1 228 ? -27.453 -5.115 16.672 1.00 78.06 228 ASN A N 1
ATOM 1836 C CA . ASN A 1 228 ? -26.396 -6.131 16.672 1.00 78.06 228 ASN A CA 1
ATOM 1837 C C . ASN A 1 228 ? -25.570 -6.113 15.375 1.00 78.06 228 ASN A C 1
ATOM 1839 O O . ASN A 1 228 ? -25.111 -7.137 14.872 1.00 78.06 228 ASN A O 1
ATOM 1843 N N . GLN A 1 229 ? -25.436 -4.930 14.781 1.00 83.19 229 GLN A N 1
ATOM 1844 C CA . GLN A 1 229 ? -24.675 -4.744 13.560 1.00 83.19 229 GLN A CA 1
ATOM 1845 C C . GLN A 1 229 ? -23.195 -4.647 13.896 1.00 83.19 229 GLN A C 1
ATOM 1847 O O . GLN A 1 229 ? -22.805 -4.007 14.879 1.00 83.19 229 GLN A O 1
ATOM 1852 N N . ARG A 1 230 ? -22.365 -5.269 13.057 1.00 84.31 230 ARG A N 1
ATOM 1853 C CA . ARG A 1 230 ? -20.912 -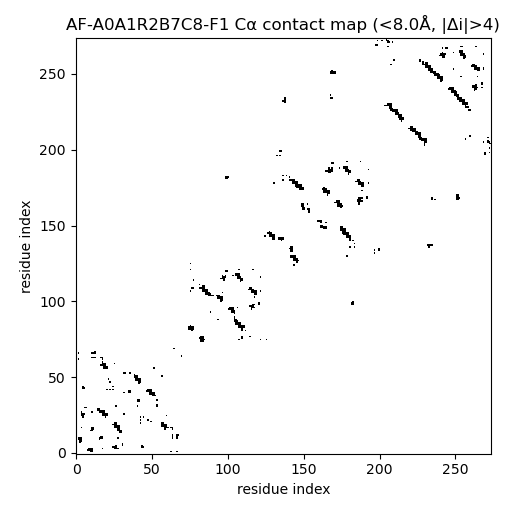5.180 13.196 1.00 84.31 230 ARG A CA 1
ATOM 1854 C C . ARG A 1 230 ? -20.471 -3.731 13.067 1.00 84.31 230 ARG A C 1
ATOM 1856 O O . ARG A 1 230 ? -20.890 -3.008 12.157 1.00 84.31 230 ARG A O 1
ATOM 1863 N N . LEU A 1 231 ? -19.598 -3.318 13.973 1.00 84.94 231 LEU A N 1
ATOM 1864 C CA . LEU A 1 231 ? -18.926 -2.044 13.837 1.00 84.94 231 LEU A CA 1
ATOM 1865 C C . LEU A 1 231 ? -17.892 -2.159 12.726 1.00 84.94 231 LEU A C 1
ATOM 1867 O O . LEU A 1 231 ? -17.039 -3.042 12.731 1.00 84.94 231 LEU A O 1
ATOM 1871 N N . VAL A 1 232 ? -17.957 -1.235 11.778 1.00 80.38 232 VAL A N 1
ATOM 1872 C CA . VAL A 1 232 ? -16.955 -1.134 10.727 1.00 80.38 232 VAL A CA 1
ATOM 1873 C C . VAL A 1 232 ? -15.930 -0.095 11.117 1.00 80.38 232 VAL A C 1
ATOM 1875 O O . VAL A 1 232 ? -16.244 0.946 11.703 1.00 80.38 232 VAL A O 1
ATOM 1878 N N . TRP A 1 233 ? -14.684 -0.358 10.762 1.00 78.62 233 TRP A N 1
ATOM 1879 C CA . TRP A 1 233 ? -13.656 0.643 10.918 1.00 78.62 233 TRP A CA 1
ATOM 1880 C C . TRP A 1 233 ? -13.957 1.843 10.007 1.00 78.62 233 TRP A C 1
ATOM 1882 O O . TRP A 1 233 ? -14.190 1.711 8.809 1.00 78.62 233 TRP A O 1
ATOM 1892 N N . ARG A 1 234 ? -13.948 3.036 10.589 1.00 76.38 234 ARG A N 1
ATOM 1893 C CA . ARG A 1 234 ? -14.001 4.322 9.914 1.00 76.38 234 ARG A CA 1
ATOM 1894 C C . ARG A 1 234 ? -12.648 5.008 10.008 1.00 76.38 234 ARG A C 1
ATOM 1896 O O . ARG A 1 234 ? -12.164 5.379 11.081 1.00 76.38 234 ARG A O 1
ATOM 1903 N N . ASN A 1 235 ? -12.082 5.238 8.836 1.00 67.94 235 ASN A N 1
ATOM 1904 C CA . ASN A 1 235 ? -10.791 5.884 8.685 1.00 67.94 235 ASN A CA 1
ATOM 1905 C C . ASN A 1 235 ? -10.865 7.389 8.400 1.00 67.94 235 ASN A C 1
ATOM 1907 O O . ASN A 1 235 ? -9.868 8.099 8.371 1.00 67.94 235 ASN A O 1
ATOM 1911 N N . GLN A 1 236 ? -12.063 7.894 8.140 1.00 67.56 236 GLN A N 1
ATOM 1912 C CA . GLN A 1 236 ? -12.219 9.299 7.817 1.00 67.56 236 GLN A CA 1
ATOM 1913 C C . GLN A 1 236 ? -12.062 10.167 9.059 1.00 67.56 236 GLN A C 1
ATOM 1915 O O . GLN A 1 236 ? -12.626 9.893 10.117 1.00 67.56 236 GLN A O 1
ATOM 1920 N N . ASN A 1 237 ? -11.352 11.268 8.861 1.00 64.44 237 ASN A N 1
ATOM 1921 C CA . ASN A 1 237 ? -11.046 12.281 9.855 1.00 64.44 237 ASN A CA 1
ATOM 1922 C C . ASN A 1 237 ? -12.192 13.286 10.034 1.00 64.44 237 ASN A C 1
ATOM 1924 O O . ASN A 1 237 ? -12.022 14.500 9.957 1.00 64.44 237 ASN A O 1
ATOM 1928 N N . THR A 1 238 ? -13.405 12.781 10.196 1.00 72.56 238 THR A N 1
ATOM 1929 C CA . THR A 1 238 ? -14.568 13.622 10.471 1.00 72.56 238 THR A CA 1
ATOM 1930 C C . THR A 1 238 ? -14.753 13.719 11.972 1.00 72.56 238 THR A C 1
ATOM 1932 O O . THR A 1 238 ? -14.790 12.684 12.639 1.00 72.56 238 THR A O 1
ATOM 1935 N N . ASN A 1 239 ? -14.933 14.930 12.492 1.00 83.69 239 ASN A N 1
ATOM 1936 C CA . ASN A 1 239 ? -15.326 15.116 13.883 1.00 83.69 239 ASN A CA 1
ATOM 1937 C C . ASN A 1 239 ? -16.603 14.319 14.171 1.00 83.69 239 ASN A C 1
ATOM 1939 O O . ASN A 1 239 ? -17.623 14.507 13.509 1.00 83.69 239 ASN A O 1
ATOM 1943 N N . PHE A 1 240 ? -16.556 13.446 15.170 1.00 87.69 240 PHE A N 1
ATOM 1944 C CA . PHE A 1 240 ? -17.743 12.796 15.713 1.00 87.69 240 PHE A CA 1
ATOM 1945 C C . PHE A 1 240 ? -17.667 12.752 17.233 1.00 87.69 240 PHE A C 1
ATOM 1947 O O . PHE A 1 240 ? -16.592 12.835 17.825 1.00 87.69 240 PHE A O 1
ATOM 1954 N N . LYS A 1 241 ? -18.823 12.604 17.874 1.00 91.81 241 LYS A N 1
ATOM 1955 C CA . LYS A 1 241 ? -18.917 12.395 19.315 1.00 91.81 241 LYS A CA 1
ATOM 1956 C C . LYS A 1 241 ? -18.977 10.895 19.589 1.00 91.81 241 LYS A C 1
ATOM 1958 O O . LYS A 1 241 ? -19.857 10.218 19.064 1.00 91.81 241 LYS A O 1
ATOM 1963 N N . CYS A 1 242 ? -18.034 10.366 20.366 1.00 92.56 242 CYS A N 1
ATOM 1964 C CA . CYS A 1 242 ? -18.026 8.953 20.731 1.00 92.56 242 CYS A CA 1
ATOM 1965 C C . CYS A 1 242 ? -19.303 8.607 21.507 1.00 92.56 242 CYS A C 1
ATOM 1967 O O . CYS A 1 242 ? -19.596 9.245 22.516 1.00 92.56 242 CYS A O 1
ATOM 1969 N N . PHE A 1 243 ? -20.029 7.580 21.071 1.00 92.44 243 PHE A N 1
ATOM 1970 C CA . PHE A 1 243 ? -21.281 7.155 21.697 1.00 92.44 243 PHE A CA 1
ATOM 1971 C C . PHE A 1 243 ? -21.088 6.699 23.149 1.00 92.44 243 PHE A C 1
ATOM 1973 O O . PHE A 1 243 ? -21.932 6.959 23.995 1.00 92.44 243 PHE A O 1
ATOM 1980 N N . SER A 1 244 ? -19.957 6.052 23.449 1.00 92.56 244 SER A N 1
ATOM 1981 C CA . SER A 1 244 ? -19.687 5.504 24.782 1.00 92.56 244 SER A CA 1
ATOM 1982 C C . SER A 1 244 ? -19.145 6.541 25.771 1.00 92.56 244 SER A C 1
ATOM 1984 O O . SER A 1 244 ? -19.655 6.626 26.882 1.00 92.56 244 SER A O 1
ATOM 1986 N N . CYS A 1 245 ? -18.125 7.330 25.408 1.00 93.69 245 CYS A N 1
ATOM 1987 C CA . CYS A 1 245 ? -17.502 8.278 26.346 1.00 93.69 245 CYS A CA 1
ATOM 1988 C C . CYS A 1 245 ? -17.951 9.734 26.169 1.00 93.69 245 CYS A C 1
ATOM 1990 O O . CYS A 1 245 ? -17.516 10.600 26.922 1.00 93.69 245 CYS A O 1
ATOM 1992 N N . GLY A 1 246 ? -18.745 10.044 25.142 1.00 92.56 246 GLY A N 1
ATOM 1993 C CA . GLY A 1 246 ? -19.200 11.403 24.848 1.00 92.56 246 GLY A CA 1
ATOM 1994 C C . GLY A 1 246 ? -18.111 12.368 24.360 1.00 92.56 246 GLY A C 1
ATOM 1995 O O . GLY A 1 246 ? -18.433 13.498 24.002 1.00 92.56 246 GLY A O 1
ATOM 1996 N N . SER A 1 247 ? -16.839 11.965 24.318 1.00 91.88 247 SER A N 1
ATOM 1997 C CA . SER A 1 247 ? -15.744 12.823 23.853 1.00 91.88 247 SER A CA 1
ATOM 1998 C C . SER A 1 247 ? -15.797 13.019 22.338 1.00 91.88 247 SER A C 1
ATOM 2000 O O . SER A 1 247 ? -16.080 12.077 21.592 1.00 91.88 247 SER A O 1
ATOM 2002 N N . PHE A 1 248 ? -15.470 14.226 21.874 1.00 90.56 248 PHE A N 1
ATOM 2003 C CA . PHE A 1 248 ? -15.233 14.466 20.454 1.00 90.56 248 PHE A CA 1
ATOM 2004 C C . PHE A 1 248 ? -13.943 13.778 20.010 1.00 90.56 248 PHE A C 1
ATOM 2006 O O . PHE A 1 248 ? -12.908 13.868 20.669 1.00 90.56 248 PHE A O 1
ATOM 2013 N N . PHE A 1 249 ? -14.015 13.084 18.882 1.00 82.19 249 PHE A N 1
ATOM 2014 C CA . PHE A 1 249 ? -12.903 12.384 18.270 1.00 82.19 249 PHE A CA 1
ATOM 2015 C C . PHE A 1 249 ? -12.731 12.897 16.844 1.00 82.19 249 PHE A C 1
ATOM 2017 O O . PHE A 1 249 ? -13.675 12.922 16.056 1.00 82.19 249 PHE A O 1
ATOM 2024 N N . ASN A 1 250 ? -11.516 13.338 16.545 1.00 77.19 250 ASN A N 1
ATOM 2025 C CA . ASN A 1 250 ? -11.137 13.982 15.290 1.00 77.19 250 ASN A CA 1
ATOM 2026 C C . ASN A 1 250 ? -9.960 13.277 14.605 1.00 77.19 250 ASN A C 1
ATOM 2028 O O . ASN A 1 250 ? -9.345 13.859 13.720 1.00 77.19 250 ASN A O 1
ATOM 2032 N N . LYS A 1 251 ? -9.620 12.066 15.060 1.00 71.81 251 LYS A N 1
ATOM 2033 C CA . LYS A 1 251 ? -8.535 11.228 14.536 1.00 71.81 251 LYS A CA 1
ATOM 2034 C C . LYS A 1 251 ? -9.132 10.089 13.704 1.00 71.81 251 LYS A C 1
ATOM 2036 O O . LYS A 1 251 ? -10.310 9.765 13.882 1.00 71.81 251 LYS A O 1
ATOM 2041 N N . SER A 1 252 ? -8.350 9.436 12.844 1.00 68.88 252 SER A N 1
ATOM 2042 C CA . SER A 1 252 ? -8.812 8.184 12.234 1.00 68.88 252 SER A CA 1
ATOM 2043 C C . SER A 1 252 ? -8.725 7.024 13.231 1.00 68.88 252 SER A C 1
ATOM 2045 O O . SER A 1 252 ? -8.157 7.163 14.317 1.00 68.88 252 SER A O 1
ATOM 2047 N N . GLY A 1 253 ? -9.312 5.873 12.886 1.00 74.69 253 GLY A N 1
ATOM 2048 C CA . GLY A 1 253 ? -9.323 4.713 13.788 1.00 74.69 253 GLY A CA 1
ATOM 2049 C C . GLY A 1 253 ? -10.642 4.429 14.474 1.00 74.69 253 GLY A C 1
ATOM 2050 O O . GLY A 1 253 ? -10.752 3.480 15.237 1.00 74.69 253 GLY A O 1
ATOM 2051 N N . SER A 1 254 ? -11.636 5.280 14.264 1.00 84.44 254 SER A N 1
ATOM 2052 C CA . SER A 1 254 ? -12.937 5.129 14.903 1.00 84.44 254 SER A CA 1
ATOM 2053 C C . SER A 1 254 ? -13.729 3.956 14.357 1.00 84.44 254 SER A C 1
ATOM 2055 O O . SER A 1 254 ? -13.525 3.547 13.227 1.00 84.44 254 SER A O 1
ATOM 2057 N N . PHE A 1 255 ? -14.695 3.467 15.111 1.00 87.38 255 PHE A N 1
ATOM 2058 C CA . PHE A 1 255 ? -15.579 2.394 14.678 1.00 87.38 255 PHE A CA 1
ATOM 2059 C C . PHE A 1 255 ? -16.985 2.945 14.525 1.00 87.38 255 PHE A C 1
ATOM 2061 O O . PHE A 1 255 ? -17.457 3.616 15.433 1.00 87.38 255 PHE A O 1
ATOM 2068 N N . ILE A 1 256 ? -17.648 2.707 13.399 1.00 87.44 256 ILE A N 1
ATOM 2069 C CA . ILE A 1 256 ? -19.005 3.190 13.134 1.00 87.44 256 ILE A CA 1
ATOM 2070 C C . ILE A 1 256 ? -19.948 2.014 12.915 1.00 87.44 256 ILE A C 1
ATOM 2072 O O . ILE A 1 256 ? -19.610 1.039 12.250 1.00 87.44 256 ILE A O 1
ATOM 2076 N N . CYS A 1 257 ? -21.153 2.111 13.455 1.00 86.88 257 CYS A N 1
ATOM 2077 C CA . CYS A 1 257 ? -22.249 1.256 13.037 1.00 86.88 257 CYS A CA 1
ATOM 2078 C C . CYS A 1 257 ? -22.876 1.862 11.778 1.00 86.88 257 CYS A C 1
ATOM 2080 O O . CYS A 1 257 ? -23.399 2.972 11.856 1.00 86.88 257 CYS A O 1
ATOM 2082 N N . LYS A 1 258 ? -22.831 1.172 10.630 1.00 80.38 258 LYS A N 1
ATOM 2083 C CA . LYS A 1 258 ? -23.414 1.703 9.380 1.00 80.38 258 LYS A CA 1
ATOM 2084 C C . LYS A 1 258 ? -24.928 1.909 9.479 1.00 80.38 258 LYS A C 1
ATOM 2086 O O . LYS A 1 258 ? -25.432 2.877 8.931 1.00 80.38 258 LYS A O 1
ATOM 2091 N N . GLU A 1 259 ? -25.606 1.041 10.224 1.00 81.50 259 GLU A N 1
ATOM 2092 C CA . GLU A 1 259 ? -27.054 1.101 10.430 1.00 81.50 259 GLU A CA 1
ATOM 2093 C C . GLU A 1 259 ? -27.428 2.252 11.366 1.00 81.50 259 GLU A C 1
ATOM 2095 O O . GLU A 1 259 ? -28.175 3.168 11.041 1.00 81.50 259 GLU A O 1
ATOM 2100 N N . CYS A 1 260 ? -26.818 2.248 12.548 1.00 83.31 260 CYS A N 1
ATOM 2101 C CA . CYS A 1 260 ? -27.185 3.161 13.615 1.00 83.31 260 CYS A CA 1
ATOM 2102 C C . CYS A 1 260 ? -26.493 4.533 13.504 1.00 83.31 260 CYS A C 1
ATOM 2104 O O . CYS A 1 260 ? -26.796 5.422 14.302 1.00 83.31 260 CYS A O 1
ATOM 2106 N N . SER A 1 261 ? -25.553 4.694 12.562 1.00 84.88 261 SER A N 1
ATOM 2107 C CA . SER A 1 261 ? -24.696 5.872 12.337 1.00 84.88 261 SER A CA 1
ATOM 2108 C C . SER A 1 261 ? -23.953 6.388 13.579 1.00 84.88 261 SER A C 1
ATOM 2110 O O . SER A 1 261 ? -23.426 7.500 13.586 1.00 84.88 261 SER A O 1
ATOM 2112 N N . ILE A 1 262 ? -23.874 5.579 14.640 1.00 88.56 262 ILE A N 1
ATOM 2113 C CA . ILE A 1 262 ? -23.124 5.910 15.850 1.00 88.56 262 ILE A CA 1
ATOM 2114 C C . ILE A 1 262 ? -21.670 5.492 15.707 1.00 88.56 262 ILE A C 1
ATOM 2116 O O . ILE A 1 262 ? -21.368 4.480 15.073 1.00 88.56 262 ILE A O 1
ATOM 2120 N N . ALA A 1 263 ? -20.776 6.249 16.333 1.00 89.81 263 ALA A N 1
ATOM 2121 C CA . ALA A 1 263 ? -19.350 5.999 16.260 1.00 89.81 263 ALA A CA 1
ATOM 2122 C C . ALA A 1 263 ? -18.702 5.899 17.645 1.00 89.81 263 ALA A C 1
ATOM 2124 O O . ALA A 1 263 ? -19.105 6.560 18.601 1.00 89.81 263 ALA A O 1
ATOM 2125 N N . TYR A 1 264 ? -17.666 5.076 17.739 1.00 90.38 264 TYR A N 1
ATOM 2126 C CA . TYR A 1 264 ? -16.876 4.803 18.927 1.00 90.38 264 TYR A CA 1
ATOM 2127 C C . TYR A 1 264 ? -15.428 5.202 18.656 1.00 90.38 264 TYR A C 1
ATOM 2129 O O . TYR A 1 264 ? -14.877 4.930 17.587 1.00 90.38 264 TYR A O 1
ATOM 2137 N N . CYS A 1 265 ? -14.784 5.843 19.630 1.00 88.44 265 CYS A N 1
ATOM 2138 C CA . CYS A 1 265 ? -13.334 5.990 19.590 1.00 88.44 265 CYS A CA 1
ATOM 2139 C C . CYS A 1 265 ? -12.664 4.619 19.788 1.00 88.44 265 CYS A C 1
ATOM 2141 O O . CYS A 1 265 ? -13.266 3.705 20.353 1.00 88.44 265 CYS A O 1
ATOM 2143 N N . ILE A 1 266 ? -11.402 4.499 19.372 1.00 84.50 266 ILE A N 1
ATOM 2144 C CA . ILE A 1 266 ? -10.598 3.264 19.469 1.00 84.50 266 ILE A CA 1
ATOM 2145 C C . ILE A 1 266 ? -10.649 2.666 20.885 1.00 84.50 266 ILE A C 1
ATOM 2147 O O . ILE A 1 266 ? -10.902 1.478 21.055 1.00 84.50 266 ILE A O 1
ATOM 2151 N N . SER A 1 267 ? -10.445 3.507 21.907 1.00 85.81 267 SER A N 1
ATOM 2152 C CA . SER A 1 267 ? -10.414 3.076 23.312 1.00 85.81 267 SER A CA 1
ATOM 2153 C C . SER A 1 267 ? -11.760 2.516 23.779 1.00 85.81 267 SER A C 1
ATOM 2155 O O . SER A 1 267 ? -11.801 1.480 24.434 1.00 85.81 267 SER A O 1
ATOM 2157 N N . CYS A 1 268 ? -12.870 3.162 23.408 1.00 90.06 268 CYS A N 1
ATOM 2158 C CA . CYS A 1 268 ? -14.206 2.667 23.733 1.00 90.06 268 CYS A CA 1
ATOM 2159 C C . CYS A 1 268 ? -14.551 1.394 22.965 1.00 90.06 268 CYS A C 1
ATOM 2161 O O . CYS A 1 268 ? -15.114 0.489 23.563 1.00 90.06 268 CYS A O 1
ATOM 2163 N N . ALA A 1 269 ? -14.196 1.305 21.681 1.00 88.69 269 ALA A N 1
ATOM 2164 C CA . ALA A 1 269 ? -14.414 0.097 20.891 1.00 88.69 269 ALA A CA 1
ATOM 2165 C C . ALA A 1 269 ? -13.670 -1.105 21.491 1.00 88.69 269 ALA A C 1
ATOM 2167 O O . ALA A 1 269 ? -14.245 -2.177 21.606 1.00 88.69 269 ALA A O 1
ATOM 2168 N N . ASN A 1 270 ? -12.441 -0.914 21.979 1.00 85.56 270 ASN A N 1
ATOM 2169 C CA . ASN A 1 270 ? -11.668 -1.993 22.599 1.00 85.56 270 ASN A CA 1
ATOM 2170 C C . ASN A 1 270 ? -12.323 -2.560 23.870 1.00 85.56 270 ASN A C 1
ATOM 2172 O O . ASN A 1 270 ? -12.085 -3.708 24.213 1.00 85.56 270 ASN A O 1
ATOM 2176 N N . LYS A 1 271 ? -13.159 -1.772 24.559 1.00 88.50 271 LYS A N 1
ATOM 2177 C CA . LYS A 1 271 ? -13.932 -2.216 25.732 1.00 88.50 271 LYS A CA 1
ATOM 2178 C C . LYS A 1 271 ? -15.217 -2.966 25.368 1.00 88.50 271 LYS A C 1
ATOM 2180 O O . LYS A 1 271 ? -15.884 -3.462 26.266 1.00 88.50 271 LYS A O 1
ATOM 2185 N N . LEU A 1 272 ? -15.603 -2.979 24.089 1.00 85.44 272 LEU A N 1
ATOM 2186 C CA . LEU A 1 272 ? -16.759 -3.738 23.599 1.00 85.44 272 LEU A CA 1
ATOM 2187 C C . LEU A 1 272 ? -16.398 -5.184 23.248 1.00 85.44 272 LEU A C 1
ATOM 2189 O O . LEU A 1 272 ? -17.301 -5.979 23.016 1.00 85.44 272 LEU A O 1
ATOM 2193 N N . ILE A 1 273 ? -15.103 -5.504 23.172 1.00 83.12 273 ILE A N 1
ATOM 2194 C CA . ILE A 1 273 ? -14.635 -6.873 22.972 1.00 83.12 273 ILE A CA 1
ATOM 2195 C C . ILE A 1 273 ? -14.878 -7.640 24.285 1.00 83.12 273 ILE A C 1
ATOM 2197 O O . ILE A 1 273 ? -14.427 -7.146 25.323 1.00 83.12 273 ILE A O 1
ATOM 2201 N N . PRO A 1 274 ? -15.596 -8.779 24.250 1.00 76.88 274 PRO A N 1
ATOM 2202 C CA . PRO A 1 274 ? -15.838 -9.627 25.418 1.00 76.88 274 PRO A CA 1
ATOM 2203 C C . PRO A 1 274 ? -14.563 -10.171 26.070 1.00 76.88 274 PRO A C 1
ATOM 2205 O O . PRO A 1 274 ? -13.564 -10.385 25.344 1.00 76.88 274 PRO A O 1
#

Sequence (274 aa):
MNICYKCKLPYDSEIRIPKILPCGHGLCIICIEKLFKKGLLMCPKDNIIHQISLEDISTNYVVLEAIDIGNPFEIIKCTNGHEMNILVQTEKEKMKCSVCKKYSDSYYQCVPCLDQICIKCCEWINTTAPNSYRLRCSEGHYLRETLNAEVFYQSIRPHKKHNFFLCDGCLTKTNGRSLQCRQCKLDYCISCVEKYRNLDKNIELLFCSKKNYEGFFGMIIGKYELCNQRLVWRNQNTNFKCFSCGSFFNKSGSFICKECSIAYCISCANKLIP